Protein AF-A0A2D5WBG5-F1 (afdb_monomer)

Sequence (254 aa):
MFIGSAVVLVLLGYGIWEMYLKAPEPSAPEQASVVEETQESQDEADATASSVAGGADEQGAAAEASAPAADPVPEKPKPKKLHDPSSVDLAAIADYAPFAGTSDDTWNELRRDMAEFVDPNSGAAGNRARKRLEATPRQAFPVILNFFKRMDFATDEGHRNGDLCQKLLMDLCGGRNFGWKYGDVEENERVTFNKKVVRSWCRSWDQANEDTLEGNQAWAKLSKQDEKTGDAKPAAAEAGPELGTGDLDDLDDF

Nearest PDB structures (foldseek):
  5wf9-assembly1_A  TM=3.220E-01  e=3.082E+00  Homo sapiens
  7paf-assembly1_D  TM=2.268E-01  e=7.056E+00  Streptococcus pneumoniae TIGR4

pLDDT: mean 76.14, std 23.14, range [39.06, 98.75]

Foldseek 3Di:
DDDDDDPPPPPVVPVVVVVVPDDPDDDDDDDDDDDDDDDDDDDDDDDDDDDDDDDDDDDDDDDDDDDDDDPPDPDDPDPDPDFALVVQQLVVQDQDDFFPPQDPVNLVLLLVLLVLLLDPPNVVNNVVS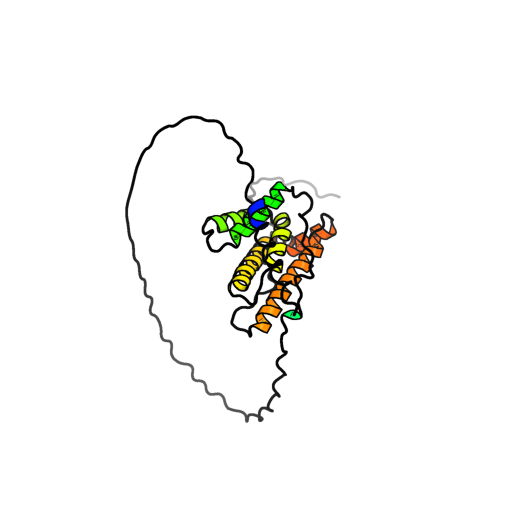LVVCLVPVLRSLSSLLNVLSPADCLDPSSLVSNVSSQVSLCSSQVNDHPDADDPPDDSSVRSNSSSVRSVVSSVLCVQQRDPDPRNVVSSCNRSVVVVVVPPPPPPPPDPDDDDDDDDDDDDDDD

Secondary structure (DSSP, 8-state):
----SSSSSSSSSSHHHHTTS-PPP-----------------------------------------PPPPP----PPPPPPPP-GGGS-STTSPPPPPPTT--HHHHHHHHHHHHHHH-TT-THHHHHHHHHHHHSHHHHHHHHHHHHTT--TTSHHHHHHHHHHHHHHHHHTTT-------TTS-HHHHHHHHHHHHHHHHHHHHHHSSSSHHHHHHHHHHTTHHHHTT------------------------

Radius of gyration: 31.2 Å; Cα contacts (8 Å, |Δi|>4): 166; chains: 1; bounding box: 92×92×86 Å

Solvent-accessible surface area (backbone atoms only — not comparable to full-atom values): 16666 Å² total; per-residue (Å²): 144,87,85,87,87,82,77,76,77,72,66,68,70,68,61,61,67,65,65,77,73,65,72,84,79,79,86,72,81,92,81,82,90,81,83,91,87,88,82,90,85,83,91,78,91,87,87,82,90,81,88,82,87,85,79,89,84,80,90,82,93,76,92,76,83,85,72,88,78,76,79,79,75,79,76,73,80,73,80,78,79,83,53,56,46,77,79,60,67,49,78,78,55,77,78,62,65,76,32,84,91,58,48,72,66,59,50,51,49,47,49,49,27,52,54,37,40,64,38,88,83,38,59,76,54,11,58,50,24,47,54,56,42,58,74,40,41,75,59,30,44,40,51,53,51,50,55,51,52,71,48,52,50,87,40,73,65,27,38,52,46,41,50,52,47,52,50,50,52,15,64,54,15,70,64,51,76,84,72,80,66,60,90,91,52,57,67,43,49,26,32,35,50,43,48,50,33,51,52,49,54,50,57,55,41,73,50,27,61,47,97,42,75,65,12,50,50,41,35,33,63,53,32,40,56,66,62,70,70,68,73,66,65,76,73,74,78,76,84,72,85,90,79,82,83,91,78,82,89,83,78,94,82,138

Structure (mmCIF, N/CA/C/O backbone):
data_AF-A0A2D5WBG5-F1
#
_entry.id   AF-A0A2D5WBG5-F1
#
loop_
_atom_site.group_PDB
_atom_site.id
_atom_site.type_symbol
_atom_site.label_atom_id
_atom_site.label_alt_id
_atom_site.label_comp_id
_atom_site.label_asym_id
_atom_site.label_entity_id
_atom_site.label_seq_id
_atom_site.pdbx_PDB_ins_code
_atom_site.Cartn_x
_atom_site.Cartn_y
_atom_site.Cartn_z
_atom_site.occupancy
_atom_site.B_iso_or_equiv
_atom_site.auth_seq_id
_atom_site.auth_comp_id
_atom_site.auth_asym_id
_atom_site.auth_atom_id
_atom_site.pdbx_PDB_model_num
ATOM 1 N N . MET A 1 1 ? 7.940 -42.399 -27.519 1.00 44.66 1 MET A N 1
ATOM 2 C CA . MET A 1 1 ? 6.727 -41.707 -27.997 1.00 44.66 1 MET A CA 1
ATOM 3 C C . MET A 1 1 ? 5.857 -41.434 -26.774 1.00 44.66 1 MET A C 1
ATOM 5 O O . MET A 1 1 ? 5.109 -42.305 -26.372 1.00 44.66 1 MET A O 1
ATOM 9 N N . PHE A 1 2 ? 6.053 -40.290 -26.114 1.00 39.81 2 PHE A N 1
ATOM 10 C CA . PHE A 1 2 ? 5.237 -39.837 -24.980 1.00 39.81 2 PHE A CA 1
ATOM 11 C C . PHE A 1 2 ? 5.102 -38.318 -25.096 1.00 39.81 2 PHE A C 1
ATOM 13 O O . PHE A 1 2 ? 5.933 -37.563 -24.604 1.00 39.81 2 PHE A O 1
ATOM 20 N N . ILE A 1 3 ? 4.094 -37.892 -25.852 1.00 50.09 3 ILE A N 1
ATOM 21 C CA . ILE A 1 3 ? 3.619 -36.511 -25.916 1.00 50.09 3 ILE A CA 1
ATOM 22 C C . ILE A 1 3 ? 2.246 -36.558 -25.260 1.00 50.09 3 ILE A C 1
ATOM 24 O O . ILE A 1 3 ? 1.367 -37.250 -25.764 1.00 50.09 3 ILE A O 1
ATOM 28 N N . GLY A 1 4 ? 2.066 -35.867 -24.138 1.00 48.78 4 GLY A N 1
ATOM 29 C CA . GLY A 1 4 ? 0.736 -35.714 -23.553 1.00 48.78 4 GLY A CA 1
ATOM 30 C C . GLY A 1 4 ? 0.733 -35.649 -22.038 1.00 48.78 4 GLY A C 1
ATOM 31 O O . GLY A 1 4 ? 0.216 -36.557 -21.407 1.00 48.78 4 GLY A O 1
ATOM 32 N N . SER A 1 5 ? 1.297 -34.589 -21.451 1.00 52.38 5 SER A N 1
ATOM 33 C CA . SER A 1 5 ? 0.969 -34.221 -20.065 1.00 52.38 5 SER A CA 1
ATOM 34 C C . SER A 1 5 ? 1.399 -32.789 -19.716 1.00 52.38 5 SER A C 1
ATOM 36 O O . SER A 1 5 ? 2.074 -32.572 -18.717 1.00 52.38 5 SER A O 1
ATOM 38 N N . ALA A 1 6 ? 1.065 -31.799 -20.553 1.00 50.41 6 ALA A N 1
ATOM 39 C CA . ALA A 1 6 ? 1.411 -30.395 -20.270 1.00 50.41 6 ALA A CA 1
ATOM 40 C C . ALA A 1 6 ? 0.302 -29.368 -20.573 1.00 50.41 6 ALA A C 1
ATOM 42 O O . ALA A 1 6 ? 0.518 -28.179 -20.386 1.00 50.41 6 ALA A O 1
ATOM 43 N N . VAL A 1 7 ? -0.896 -29.790 -21.002 1.00 51.44 7 VAL A N 1
ATOM 44 C CA . VAL A 1 7 ? -1.956 -28.853 -21.448 1.00 51.44 7 VAL A CA 1
ATOM 45 C C . VAL A 1 7 ? -3.126 -28.730 -20.453 1.00 51.44 7 VAL A C 1
ATOM 47 O O . VAL A 1 7 ? -3.999 -27.891 -20.622 1.00 51.44 7 VAL A O 1
ATOM 50 N N . VAL A 1 8 ? -3.144 -29.493 -19.353 1.00 49.38 8 VAL A N 1
ATOM 51 C CA . VAL A 1 8 ? -4.309 -29.526 -18.437 1.00 49.38 8 VAL A CA 1
ATOM 52 C C . VAL A 1 8 ? -4.210 -28.536 -17.259 1.00 49.38 8 VAL A C 1
ATOM 54 O O . VAL A 1 8 ? -5.210 -28.262 -16.607 1.00 49.38 8 VAL A O 1
ATOM 57 N N . LEU A 1 9 ? -3.053 -27.911 -17.008 1.00 48.50 9 LEU A N 1
ATOM 58 C CA . LEU A 1 9 ? -2.870 -27.023 -15.843 1.00 48.50 9 LEU A CA 1
ATOM 59 C C . LEU A 1 9 ? -3.143 -25.529 -16.090 1.00 48.50 9 LEU A C 1
ATOM 61 O O . LEU A 1 9 ? -3.118 -24.754 -15.141 1.00 48.50 9 LEU A O 1
ATOM 65 N N . VAL A 1 10 ? -3.460 -25.115 -17.321 1.00 48.84 10 VAL A N 1
ATOM 66 C CA . VAL A 1 10 ? -3.742 -23.696 -17.635 1.00 48.84 10 VAL A CA 1
ATOM 67 C C . VAL A 1 10 ? -5.241 -23.358 -17.561 1.00 48.84 10 VAL A C 1
ATOM 69 O O . VAL A 1 10 ? -5.602 -22.197 -17.411 1.00 48.84 10 VAL A O 1
ATOM 72 N N . LEU A 1 11 ? -6.139 -24.351 -17.561 1.00 46.44 11 LEU A N 1
ATOM 73 C CA . LEU A 1 11 ? -7.594 -24.110 -17.556 1.00 46.44 11 LEU A CA 1
ATOM 74 C C . LEU A 1 11 ? -8.253 -24.117 -16.165 1.00 46.44 11 LEU A C 1
ATOM 76 O O . LEU A 1 11 ? -9.411 -23.731 -16.048 1.00 46.44 11 LEU A O 1
ATOM 80 N N . LEU A 1 12 ? -7.534 -24.483 -15.098 1.00 46.97 12 LEU A N 1
ATOM 81 C CA . LEU A 1 12 ? -8.076 -24.458 -13.728 1.00 46.97 12 LEU A CA 1
ATOM 82 C C . LEU A 1 12 ? -7.879 -23.114 -13.002 1.00 46.97 12 LEU A C 1
ATOM 84 O O . LEU A 1 12 ? -8.534 -22.874 -11.993 1.00 46.97 12 LEU A O 1
ATOM 88 N N . GLY A 1 13 ? -7.034 -22.216 -13.522 1.00 42.06 13 GLY A N 1
ATOM 89 C CA . GLY A 1 13 ? -6.793 -20.897 -12.919 1.00 42.06 13 GLY A CA 1
ATOM 90 C C . GLY A 1 13 ? -7.813 -19.819 -13.305 1.00 42.06 13 GLY A C 1
ATOM 91 O O . GLY A 1 13 ? -8.028 -18.888 -12.539 1.00 42.06 13 GLY A O 1
ATOM 92 N N . TYR A 1 14 ? -8.473 -19.950 -14.461 1.00 45.81 14 TYR A N 1
ATOM 93 C CA . TYR A 1 14 ? -9.395 -18.922 -14.972 1.00 45.81 14 TYR A CA 1
ATOM 94 C C . TYR A 1 14 ? -10.855 -19.118 -14.524 1.00 45.81 14 TYR A C 1
ATOM 96 O O . TYR A 1 14 ? -11.629 -18.168 -14.516 1.00 45.81 14 TYR A O 1
ATOM 104 N N . GLY A 1 15 ? -11.242 -20.329 -14.107 1.00 40.41 15 GLY A N 1
ATOM 105 C CA . GLY A 1 15 ? -12.626 -20.639 -13.715 1.00 40.41 15 GLY A CA 1
ATOM 106 C C . GLY A 1 15 ? -12.998 -20.281 -12.271 1.00 40.41 15 GLY A C 1
ATOM 107 O O . GLY A 1 15 ? -14.179 -20.220 -11.944 1.00 40.41 15 GLY A O 1
ATOM 108 N N . ILE A 1 16 ? -12.017 -20.033 -11.397 1.00 49.62 16 ILE A N 1
ATOM 109 C CA . ILE A 1 16 ? -12.270 -19.740 -9.973 1.00 49.62 16 ILE A CA 1
ATOM 110 C C . ILE A 1 16 ? -12.528 -18.241 -9.737 1.00 49.62 16 ILE A C 1
ATOM 112 O O . ILE A 1 16 ? -13.134 -17.874 -8.732 1.00 49.62 16 ILE A O 1
ATOM 116 N N . TRP A 1 17 ? -12.164 -17.367 -10.683 1.00 51.09 17 TRP A N 1
ATOM 117 C CA . TRP A 1 17 ? -12.435 -15.931 -10.557 1.00 51.09 17 TRP A CA 1
ATOM 118 C C . TRP A 1 17 ? -13.910 -15.571 -10.832 1.00 51.09 17 TRP A C 1
ATOM 120 O O . TRP A 1 17 ? -14.458 -14.699 -10.163 1.00 51.09 17 TRP A O 1
ATOM 130 N N . GLU A 1 18 ? -14.597 -16.305 -11.715 1.00 51.03 18 GLU A N 1
ATOM 131 C CA . GLU A 1 18 ? -16.027 -16.097 -12.025 1.00 51.03 18 GLU A CA 1
ATOM 132 C C . GLU A 1 18 ? -16.982 -16.571 -10.909 1.00 51.03 18 GLU A C 1
ATOM 134 O O . GLU A 1 18 ? -18.073 -16.023 -10.756 1.00 51.03 18 GLU A O 1
ATOM 139 N N . MET A 1 19 ? -16.594 -17.546 -10.076 1.00 52.56 19 MET A N 1
ATOM 140 C CA . MET A 1 19 ? -17.494 -18.077 -9.037 1.00 52.56 19 MET A CA 1
ATOM 141 C C . MET A 1 19 ? -17.625 -17.193 -7.787 1.00 52.56 19 MET A C 1
ATOM 143 O O . MET A 1 19 ? -18.580 -17.369 -7.036 1.00 52.56 19 MET A O 1
ATOM 147 N N . TYR A 1 20 ? -16.729 -16.227 -7.562 1.00 54.75 20 TYR A N 1
ATOM 148 C CA . TYR A 1 20 ? -16.761 -15.377 -6.358 1.00 54.75 20 TYR A CA 1
ATOM 149 C C . TYR A 1 20 ? -17.454 -14.014 -6.544 1.00 54.75 20 TYR A C 1
ATOM 151 O O . TYR A 1 20 ? -17.574 -13.264 -5.577 1.00 54.75 20 TYR A O 1
ATOM 159 N N . LEU A 1 21 ? -17.944 -13.697 -7.750 1.00 56.56 21 LEU A N 1
ATOM 160 C CA . LEU A 1 21 ? -18.697 -12.461 -8.031 1.00 56.56 21 LEU A CA 1
ATOM 161 C C . LEU A 1 21 ? -20.210 -12.671 -8.185 1.00 56.56 21 LEU A C 1
ATOM 163 O O . LEU A 1 21 ? -20.953 -11.695 -8.268 1.00 56.56 21 LEU A O 1
ATOM 167 N N . LYS A 1 22 ? -20.697 -13.917 -8.171 1.00 50.56 22 LYS A N 1
ATOM 168 C CA . LYS A 1 22 ? -22.130 -14.222 -8.270 1.00 50.56 22 LYS A CA 1
ATOM 169 C C . LYS A 1 22 ? -22.716 -14.509 -6.888 1.00 50.56 22 LYS A C 1
ATOM 171 O O . LYS A 1 22 ? -22.997 -15.650 -6.535 1.00 50.56 22 LYS A O 1
ATOM 176 N N . ALA A 1 23 ? -22.863 -13.453 -6.091 1.00 59.94 23 ALA A N 1
ATOM 177 C CA . ALA A 1 23 ? -23.719 -13.502 -4.912 1.00 59.94 23 ALA A CA 1
ATOM 178 C C . ALA A 1 23 ? -25.160 -13.854 -5.347 1.00 59.94 23 ALA A C 1
ATOM 180 O O . ALA A 1 23 ? -25.596 -13.385 -6.403 1.00 59.94 23 ALA A O 1
ATOM 181 N N . PRO A 1 24 ? -25.904 -14.677 -4.585 1.00 56.38 24 PRO A N 1
ATOM 182 C CA . PRO A 1 24 ? -27.320 -14.899 -4.847 1.00 56.38 24 PRO A CA 1
ATOM 183 C C . PRO A 1 24 ? -28.061 -13.564 -4.736 1.00 56.38 24 PRO A C 1
ATOM 185 O O . PRO A 1 24 ? -27.925 -12.855 -3.739 1.00 56.38 24 PRO A O 1
ATOM 188 N N . GLU A 1 25 ? -28.811 -13.218 -5.783 1.00 53.16 25 GLU A N 1
ATOM 189 C CA . GLU A 1 25 ? -29.672 -12.039 -5.810 1.00 53.16 25 GLU A CA 1
ATOM 190 C C . GLU A 1 25 ? -30.576 -12.030 -4.566 1.00 53.16 25 GLU A C 1
ATOM 192 O O . GLU A 1 25 ? -31.316 -12.996 -4.346 1.00 53.16 25 GLU A O 1
ATOM 197 N N . PRO A 1 26 ? -30.559 -10.969 -3.738 1.00 60.69 26 PRO A N 1
ATOM 198 C CA . PRO A 1 26 ? -31.616 -10.780 -2.766 1.00 60.69 26 PRO A CA 1
ATOM 199 C C . PRO A 1 26 ? -32.901 -10.494 -3.544 1.00 60.69 26 PRO A C 1
ATOM 201 O O . PRO A 1 26 ? -33.049 -9.450 -4.176 1.00 60.69 26 PRO A O 1
ATOM 204 N N . SER A 1 27 ? -33.828 -11.447 -3.505 1.00 61.75 27 SER A N 1
ATOM 205 C CA . SER A 1 27 ? -35.201 -11.286 -3.968 1.00 61.75 27 SER A CA 1
ATOM 206 C C . SER A 1 27 ? -35.840 -10.091 -3.256 1.00 61.75 27 SER A C 1
ATOM 208 O O . SER A 1 27 ? -36.246 -10.199 -2.096 1.00 61.75 27 SER A O 1
ATOM 210 N N . ALA A 1 28 ? -35.893 -8.948 -3.938 1.00 52.34 28 ALA A N 1
ATOM 211 C CA . ALA A 1 28 ? -36.607 -7.768 -3.479 1.00 52.34 28 ALA A CA 1
ATOM 212 C C . ALA A 1 28 ? -38.068 -7.817 -3.968 1.00 52.34 28 ALA A C 1
ATOM 214 O O . ALA A 1 28 ? -38.317 -8.215 -5.110 1.00 52.34 28 ALA A O 1
ATOM 215 N N . PRO A 1 29 ? -39.036 -7.440 -3.116 1.00 57.72 29 PRO A N 1
ATOM 216 C CA . PRO A 1 29 ? -40.451 -7.474 -3.451 1.00 57.72 29 PRO A CA 1
ATOM 217 C C . PRO A 1 29 ? -40.830 -6.378 -4.452 1.00 57.72 29 PRO A C 1
ATOM 219 O O . PRO A 1 29 ? -40.321 -5.258 -4.400 1.00 57.72 29 PRO A O 1
ATOM 222 N N . GLU A 1 30 ? -41.781 -6.717 -5.327 1.00 57.94 30 GLU A N 1
ATOM 223 C CA . GLU A 1 30 ? -42.581 -5.781 -6.117 1.00 57.94 30 GLU A CA 1
ATOM 224 C C . GLU A 1 30 ? -43.039 -4.591 -5.263 1.00 57.94 30 GLU A C 1
ATOM 226 O O . GLU A 1 30 ? -43.679 -4.798 -4.228 1.00 57.94 30 GLU A O 1
ATOM 231 N N . GLN A 1 31 ? -42.808 -3.362 -5.745 1.00 51.88 31 GLN A N 1
ATOM 232 C CA . GLN A 1 31 ? -43.878 -2.366 -5.855 1.00 51.88 31 GLN A CA 1
ATOM 233 C C . GLN A 1 31 ? -43.490 -1.070 -6.589 1.00 51.88 31 GLN A C 1
ATOM 235 O O . GLN A 1 31 ? -42.468 -0.449 -6.321 1.00 51.88 31 GLN A O 1
ATOM 240 N N . ALA A 1 32 ? -44.450 -0.663 -7.424 1.00 45.94 32 ALA A N 1
ATOM 241 C CA . ALA A 1 32 ? -44.899 0.698 -7.720 1.00 45.94 32 ALA A CA 1
ATOM 242 C C . ALA A 1 32 ? -44.019 1.625 -8.587 1.00 45.94 32 ALA A C 1
ATOM 244 O O . ALA A 1 32 ? -43.165 2.374 -8.129 1.00 45.94 32 ALA A O 1
ATOM 245 N N . SER A 1 33 ? -44.400 1.647 -9.865 1.00 52.88 33 SER A N 1
ATOM 246 C CA . SER A 1 33 ? -44.344 2.767 -10.811 1.00 52.88 33 SER A CA 1
ATOM 247 C C . SER A 1 33 ? -44.773 4.117 -10.220 1.00 52.88 33 SER A C 1
ATOM 249 O O . SER A 1 33 ? -45.859 4.150 -9.650 1.00 52.88 33 SER A O 1
ATOM 251 N N . VAL A 1 34 ? -44.048 5.213 -10.501 1.00 47.75 34 VAL A N 1
ATOM 252 C CA . VAL A 1 34 ? -44.593 6.569 -10.766 1.00 47.75 34 VAL A CA 1
ATOM 253 C C . VAL A 1 34 ? -43.549 7.416 -11.537 1.00 47.75 34 VAL A C 1
ATOM 255 O O . VAL A 1 34 ? -42.513 7.771 -10.992 1.00 47.75 34 VAL A O 1
ATOM 258 N N . VAL A 1 35 ? -43.876 7.694 -12.808 1.00 51.53 35 VAL A N 1
ATOM 259 C CA . VAL A 1 35 ? -43.835 8.981 -13.552 1.00 51.53 35 VAL A CA 1
ATOM 260 C C . VAL A 1 35 ? -42.517 9.782 -13.697 1.00 51.53 35 VAL A C 1
ATOM 262 O O . VAL A 1 35 ? -42.077 10.494 -12.805 1.00 51.53 35 VAL A O 1
ATOM 265 N N . GLU A 1 36 ? -41.966 9.666 -14.911 1.00 53.31 36 GLU A N 1
ATOM 266 C CA . GLU A 1 36 ? -41.480 10.693 -15.862 1.00 53.31 36 GLU A CA 1
ATOM 267 C C . GLU A 1 36 ? -41.698 12.189 -15.529 1.00 53.31 36 GLU A C 1
ATOM 269 O O . GLU A 1 36 ? -42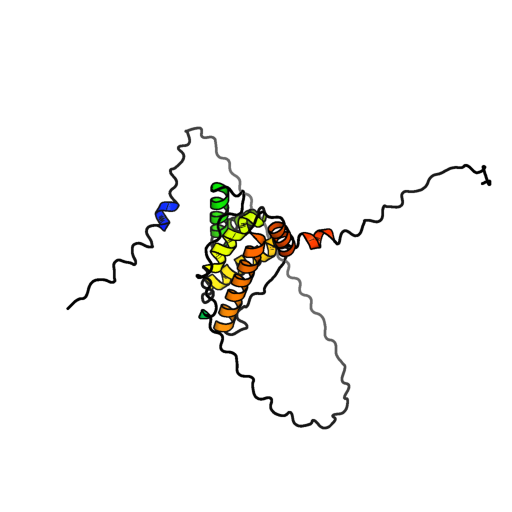.838 12.629 -15.453 1.00 53.31 36 GLU A O 1
ATOM 274 N N . GLU A 1 37 ? -40.627 13.001 -15.504 1.00 48.91 37 GLU A N 1
ATOM 275 C CA . GLU A 1 37 ? -40.643 14.334 -16.139 1.00 48.91 37 GLU A CA 1
ATOM 276 C C . GLU A 1 37 ? -39.229 14.842 -16.500 1.00 48.91 37 GLU A C 1
ATOM 278 O O . GLU A 1 37 ? -38.224 14.529 -15.861 1.00 48.91 37 GLU A O 1
ATOM 283 N N . THR A 1 38 ? -39.210 15.603 -17.589 1.00 45.00 38 THR A N 1
ATOM 284 C CA . THR A 1 38 ? -38.130 16.074 -18.466 1.00 45.00 38 THR A CA 1
ATOM 285 C C . THR A 1 38 ? -37.625 17.473 -18.087 1.00 45.00 38 THR A C 1
ATOM 287 O O . THR A 1 38 ? -38.416 18.271 -17.605 1.00 45.00 38 THR A O 1
ATOM 290 N N . GLN A 1 39 ? -36.354 17.792 -18.392 1.00 44.47 39 GLN A N 1
ATOM 291 C CA . GLN A 1 39 ? -35.812 19.073 -18.936 1.00 44.47 39 GLN A CA 1
ATOM 292 C C . GLN A 1 39 ? -34.288 19.078 -18.705 1.00 44.47 39 GLN A C 1
ATOM 294 O O . GLN A 1 39 ? -33.836 18.961 -17.573 1.00 44.47 39 GLN A O 1
ATOM 299 N N . GLU A 1 40 ? -33.402 19.008 -19.703 1.00 53.16 40 GLU A N 1
ATOM 300 C CA . GLU A 1 40 ? -33.104 19.957 -20.793 1.00 53.16 40 GLU A CA 1
ATOM 301 C C . GLU A 1 40 ? -32.822 21.387 -20.305 1.00 53.16 40 GLU A C 1
ATOM 303 O O . GLU A 1 40 ? -33.743 22.125 -19.966 1.00 53.16 40 GLU A O 1
ATOM 308 N N . SER A 1 41 ? -31.542 21.782 -20.307 1.00 51.06 41 SER A N 1
ATOM 309 C CA . SER A 1 41 ? -31.092 23.157 -20.574 1.00 51.06 41 SER A CA 1
ATOM 310 C C . SER A 1 41 ? -29.604 23.188 -20.942 1.00 51.06 41 SER A C 1
ATOM 312 O O . SER A 1 41 ? -28.776 22.503 -20.341 1.00 51.06 41 SER A O 1
ATOM 314 N N . GLN A 1 42 ? -29.351 23.965 -21.991 1.00 45.25 42 GLN A N 1
ATOM 315 C CA . GLN A 1 42 ? -28.117 24.253 -22.716 1.00 45.25 42 GLN A CA 1
ATOM 316 C C . GLN A 1 42 ? -27.260 25.355 -22.050 1.00 45.25 42 GLN A C 1
ATOM 318 O O . GLN A 1 42 ? -27.659 25.926 -21.038 1.00 45.25 42 GLN A O 1
ATOM 323 N N . ASP A 1 43 ? -26.155 25.670 -22.747 1.00 44.75 43 ASP A N 1
ATOM 324 C CA . ASP A 1 43 ? -25.381 26.930 -22.770 1.00 44.75 43 ASP A CA 1
ATOM 325 C C . ASP A 1 43 ? -24.346 27.134 -21.651 1.00 44.75 43 ASP A C 1
ATOM 327 O O . ASP A 1 43 ? -24.523 26.689 -20.525 1.00 44.75 43 ASP A O 1
ATOM 331 N N . GLU A 1 44 ? -23.196 27.788 -21.827 1.00 44.50 44 GLU A N 1
ATOM 332 C CA . GLU A 1 44 ? -22.430 28.365 -22.947 1.00 44.50 44 GLU A CA 1
ATOM 333 C C . GLU A 1 44 ? -20.995 28.544 -22.379 1.00 44.50 44 GLU A C 1
ATOM 335 O O . GLU A 1 44 ? -20.814 28.721 -21.175 1.00 44.50 44 GLU A O 1
ATOM 340 N N . ALA A 1 45 ? -19.942 28.226 -23.135 1.00 49.03 45 ALA A N 1
ATOM 341 C CA . ALA A 1 45 ? -18.937 29.179 -23.632 1.00 49.03 45 ALA A CA 1
ATOM 342 C C . ALA A 1 45 ? -18.336 30.162 -22.596 1.00 49.03 45 ALA A C 1
ATOM 344 O O . ALA A 1 45 ? -19.017 31.073 -22.155 1.00 49.03 45 ALA A O 1
ATOM 345 N N . ASP A 1 46 ? -17.022 30.081 -22.337 1.00 46.06 46 ASP A N 1
ATOM 346 C CA . ASP A 1 46 ? -16.150 31.232 -22.623 1.00 46.06 46 ASP A CA 1
ATOM 347 C C . ASP A 1 46 ? -14.665 30.846 -22.705 1.00 46.06 46 ASP A C 1
ATOM 349 O O . ASP A 1 46 ? -14.137 30.035 -21.939 1.00 46.06 46 ASP A O 1
ATOM 353 N N . ALA A 1 47 ? -14.004 31.452 -23.682 1.00 49.59 47 ALA A N 1
ATOM 354 C CA . ALA A 1 47 ? -12.583 31.391 -23.932 1.00 49.59 47 ALA A CA 1
ATOM 355 C C . ALA A 1 47 ? -11.919 32.599 -23.268 1.00 49.59 47 ALA A C 1
ATOM 357 O O . ALA A 1 47 ? -12.374 33.729 -23.419 1.00 49.59 47 ALA A O 1
ATOM 358 N N . THR A 1 48 ? -10.769 32.423 -22.619 1.00 53.34 48 THR A N 1
ATOM 359 C CA . THR A 1 48 ? -9.867 33.566 -22.419 1.00 53.34 48 THR A CA 1
ATOM 360 C C . THR A 1 48 ? -8.416 33.115 -22.394 1.00 53.34 48 THR A C 1
ATOM 362 O O . THR A 1 48 ? -7.903 32.575 -21.418 1.00 53.34 48 THR A O 1
ATOM 365 N N . ALA A 1 49 ? -7.754 33.346 -23.526 1.00 50.56 49 ALA A N 1
ATOM 366 C CA . ALA A 1 49 ? -6.310 33.423 -23.620 1.00 50.56 49 ALA A CA 1
ATOM 367 C C . ALA A 1 49 ? -5.827 34.682 -22.887 1.00 50.56 49 ALA A C 1
ATOM 369 O O . ALA A 1 49 ? -6.402 35.755 -23.058 1.00 50.56 49 ALA A O 1
ATOM 370 N N . SER A 1 50 ? -4.737 34.574 -22.128 1.00 56.28 50 SER A N 1
ATOM 371 C CA . SER A 1 50 ? -3.979 35.744 -21.692 1.00 56.28 50 SER A CA 1
ATOM 372 C C . SER A 1 50 ? -2.490 35.469 -21.850 1.00 56.28 50 SER A C 1
ATOM 374 O O . SER A 1 50 ? -1.911 34.620 -21.172 1.00 56.28 50 SER A O 1
ATOM 376 N N . SER A 1 51 ? -1.897 36.157 -22.826 1.00 49.34 51 SER A N 1
ATOM 377 C CA . SER A 1 51 ? -0.460 36.233 -23.045 1.00 49.34 51 SER A CA 1
ATOM 378 C C . SER A 1 51 ? 0.146 37.232 -22.066 1.00 49.34 51 SER A C 1
ATOM 380 O O . SER A 1 51 ? -0.358 38.351 -21.967 1.00 49.34 51 SER A O 1
ATOM 382 N N . VAL A 1 52 ? 1.282 36.901 -21.455 1.00 52.22 52 VAL A N 1
ATOM 383 C CA . VAL A 1 52 ? 2.186 37.918 -20.908 1.00 52.22 52 VAL A CA 1
ATOM 384 C C . VAL A 1 52 ? 3.591 37.639 -21.421 1.00 52.22 52 VAL A C 1
ATOM 386 O O . VAL A 1 52 ? 4.223 36.643 -21.081 1.00 52.22 52 VAL A O 1
ATOM 389 N N . ALA A 1 53 ? 4.027 38.541 -22.295 1.00 49.88 53 ALA A N 1
ATOM 390 C CA . ALA A 1 53 ? 5.408 38.768 -22.671 1.00 49.88 53 ALA A CA 1
ATOM 391 C C . ALA A 1 53 ? 6.082 39.684 -21.634 1.00 49.88 53 ALA A C 1
ATOM 393 O O . ALA A 1 53 ? 5.439 40.575 -21.081 1.00 49.88 53 ALA A O 1
ATOM 394 N N . GLY A 1 54 ? 7.387 39.503 -21.437 1.00 39.50 54 GLY A N 1
ATOM 395 C CA . GLY A 1 54 ? 8.251 40.380 -20.639 1.00 39.50 54 GLY A CA 1
ATOM 396 C C . GLY A 1 54 ? 9.239 39.549 -19.817 1.00 39.50 54 GLY A C 1
ATOM 397 O O . GLY A 1 54 ? 8.832 38.605 -19.160 1.00 39.50 54 GLY A O 1
ATOM 398 N N . GLY A 1 55 ? 10.544 39.786 -19.822 1.00 42.41 55 GLY A N 1
ATOM 399 C CA . GLY A 1 55 ? 11.330 40.817 -20.477 1.00 42.41 55 GLY A CA 1
ATOM 400 C C . GLY A 1 55 ? 12.780 40.349 -20.597 1.00 42.41 55 GLY A C 1
ATOM 401 O O . GLY A 1 55 ? 13.198 39.375 -19.971 1.00 42.41 55 GLY A O 1
ATOM 402 N N . ALA A 1 56 ? 13.505 41.038 -21.468 1.00 48.44 56 ALA A N 1
ATOM 403 C CA . ALA A 1 56 ? 14.950 40.990 -21.544 1.00 48.44 56 ALA A CA 1
ATOM 404 C C . ALA A 1 56 ? 15.540 41.685 -20.313 1.00 48.44 56 ALA A C 1
ATOM 406 O O . ALA A 1 56 ? 15.076 42.768 -19.965 1.00 48.44 56 ALA A O 1
ATOM 407 N N . ASP A 1 57 ? 16.584 41.103 -19.731 1.00 45.72 57 ASP A N 1
ATOM 408 C CA . ASP A 1 57 ? 17.579 41.880 -19.006 1.00 45.72 57 ASP A CA 1
ATOM 409 C C . ASP A 1 57 ? 18.982 41.411 -19.382 1.00 45.72 57 ASP A C 1
ATOM 411 O O . ASP A 1 57 ? 19.294 40.222 -19.491 1.00 45.72 57 ASP A O 1
ATOM 415 N N . GLU A 1 58 ? 19.771 42.427 -19.680 1.00 45.81 58 GLU A N 1
ATOM 416 C CA . GLU A 1 58 ? 21.113 42.439 -20.219 1.00 45.81 58 GLU A CA 1
ATOM 417 C C . GLU A 1 58 ? 22.106 42.638 -19.059 1.00 45.81 58 GLU A C 1
ATOM 419 O O . GLU A 1 58 ? 21.760 43.178 -18.014 1.00 45.81 58 GLU A O 1
ATOM 424 N N . GLN A 1 59 ? 23.370 42.306 -19.320 1.00 42.84 59 GLN A N 1
ATOM 425 C CA . GLN A 1 59 ? 24.578 42.781 -18.626 1.00 42.84 59 GLN A CA 1
ATOM 426 C C . GLN A 1 59 ? 25.031 42.094 -17.331 1.00 42.84 59 GLN A C 1
ATOM 428 O O . GLN A 1 59 ? 24.392 42.091 -16.287 1.00 42.84 59 GLN A O 1
ATOM 433 N N . GLY A 1 60 ? 26.278 41.621 -17.404 1.00 43.28 60 GLY A N 1
ATOM 434 C CA . GLY A 1 60 ? 27.070 41.228 -16.246 1.00 43.28 60 GLY A CA 1
ATOM 435 C C . GLY A 1 60 ? 28.360 40.498 -16.608 1.00 43.28 60 GLY A C 1
ATOM 436 O O . GLY A 1 60 ? 28.650 39.459 -16.029 1.00 43.28 60 GLY A O 1
ATOM 437 N N . ALA A 1 61 ? 29.119 40.996 -17.590 1.00 48.75 61 ALA A N 1
ATOM 438 C CA . ALA A 1 61 ? 30.461 40.500 -17.874 1.00 48.75 61 ALA A CA 1
ATOM 439 C C . ALA A 1 61 ? 31.444 41.027 -16.814 1.00 48.75 61 ALA A C 1
ATOM 441 O O . ALA A 1 61 ? 31.763 42.214 -16.799 1.00 48.75 61 ALA A O 1
ATOM 442 N N . ALA A 1 62 ? 31.949 40.135 -15.963 1.00 49.28 62 ALA A N 1
ATOM 443 C CA . ALA A 1 62 ? 33.126 40.371 -15.137 1.00 49.28 62 ALA A CA 1
ATOM 444 C C . ALA A 1 62 ? 34.095 39.200 -15.334 1.00 49.28 62 ALA A C 1
ATOM 446 O O . ALA A 1 62 ? 33.820 38.062 -14.962 1.00 49.28 62 ALA A O 1
ATOM 447 N N . ALA A 1 63 ? 35.206 39.500 -16.001 1.00 51.38 63 ALA A N 1
ATOM 448 C CA . ALA A 1 63 ? 36.325 38.601 -16.197 1.00 51.38 63 ALA A CA 1
ATOM 449 C C . ALA A 1 63 ? 37.187 38.587 -14.927 1.00 51.38 63 ALA A C 1
ATOM 451 O O . ALA A 1 63 ? 37.766 39.611 -14.568 1.00 51.38 63 ALA A O 1
ATOM 452 N N . GLU A 1 64 ? 37.307 37.423 -14.289 1.00 47.06 64 GLU A N 1
ATOM 453 C CA . GLU A 1 64 ? 38.335 37.151 -13.286 1.00 47.06 64 GLU A CA 1
ATOM 454 C C . GLU A 1 64 ? 39.247 36.011 -13.743 1.00 47.06 64 GLU A C 1
ATOM 456 O O . GLU A 1 64 ? 38.856 35.080 -14.447 1.00 47.06 64 GLU A O 1
ATOM 461 N N . ALA A 1 65 ? 40.515 36.185 -13.395 1.00 47.00 65 ALA A N 1
ATOM 462 C CA . ALA A 1 65 ? 41.681 35.578 -13.999 1.00 47.00 65 ALA A CA 1
ATOM 463 C C . ALA A 1 65 ? 41.792 34.060 -13.776 1.00 47.00 65 ALA A C 1
ATOM 465 O O . ALA A 1 65 ? 41.698 33.561 -12.655 1.00 47.00 65 ALA A O 1
ATOM 466 N N . SER A 1 66 ? 42.096 33.337 -14.858 1.00 44.16 66 SER A N 1
ATOM 467 C CA . SER A 1 66 ? 42.496 31.930 -14.833 1.00 44.16 66 SER A CA 1
ATOM 468 C C . SER A 1 66 ? 43.832 31.738 -14.111 1.00 44.16 66 SER A C 1
ATOM 470 O O . SER A 1 66 ? 44.884 32.149 -14.602 1.00 44.16 66 SER A O 1
ATOM 472 N N . ALA A 1 67 ? 43.794 31.032 -12.983 1.00 59.53 67 ALA A N 1
ATOM 473 C CA . ALA A 1 67 ? 44.935 30.285 -12.467 1.00 59.53 67 ALA A CA 1
ATOM 474 C C . ALA A 1 67 ? 45.124 28.990 -13.293 1.00 59.53 67 ALA A C 1
ATOM 476 O O . ALA A 1 67 ? 44.140 28.451 -13.808 1.00 59.53 67 ALA A O 1
ATOM 477 N N . PRO A 1 68 ? 46.358 28.477 -13.451 1.00 53.19 68 PRO A N 1
ATOM 478 C CA . PRO A 1 68 ? 46.631 27.304 -14.275 1.00 53.19 68 PRO A CA 1
ATOM 479 C C . PRO A 1 68 ? 45.963 26.056 -13.685 1.00 53.19 68 PRO A C 1
ATOM 481 O O . PRO A 1 68 ? 46.253 25.645 -12.561 1.00 53.19 68 PRO A O 1
ATOM 484 N N . ALA A 1 69 ? 45.054 25.473 -14.468 1.00 51.56 69 ALA A N 1
ATOM 485 C CA . ALA A 1 69 ? 44.385 24.219 -14.173 1.00 51.56 69 ALA A CA 1
ATOM 486 C C . ALA A 1 69 ? 45.420 23.092 -14.056 1.00 51.56 69 ALA A C 1
ATOM 488 O O . ALA A 1 69 ? 46.134 22.792 -15.011 1.00 51.56 69 ALA A O 1
ATOM 489 N N . ALA A 1 70 ? 45.494 22.473 -12.880 1.00 59.12 70 ALA A N 1
ATOM 490 C CA . ALA A 1 70 ? 46.089 21.155 -12.749 1.00 59.12 70 ALA A CA 1
ATOM 491 C C . ALA A 1 70 ? 45.252 20.173 -13.580 1.00 59.12 70 ALA A C 1
ATOM 493 O O . ALA A 1 70 ? 44.023 20.172 -13.474 1.00 59.12 70 ALA A O 1
ATOM 494 N N . ASP A 1 71 ? 45.918 19.370 -14.410 1.00 61.59 71 ASP A N 1
ATOM 495 C CA . ASP A 1 71 ? 45.283 18.336 -15.224 1.00 61.59 71 ASP A CA 1
ATOM 496 C C . ASP A 1 71 ? 44.333 17.480 -14.364 1.00 61.59 71 ASP A C 1
ATOM 498 O O . ASP A 1 71 ? 44.770 16.909 -13.355 1.00 61.59 71 ASP A O 1
ATOM 502 N N . PRO A 1 72 ? 43.038 17.363 -14.718 1.00 61.91 72 PRO A N 1
ATOM 503 C CA . PRO A 1 72 ? 42.141 16.468 -14.014 1.00 61.91 72 PRO A CA 1
ATOM 504 C C . PRO A 1 72 ? 42.609 15.036 -14.267 1.00 61.91 72 PRO A C 1
ATOM 506 O O . PRO A 1 72 ? 42.518 14.509 -15.377 1.00 61.91 72 PRO A O 1
ATOM 509 N N . VAL A 1 73 ? 43.125 14.401 -13.216 1.00 63.16 73 VAL A N 1
ATOM 510 C CA . VAL A 1 73 ? 43.370 12.959 -13.193 1.00 63.16 73 VAL A CA 1
ATOM 511 C C . VAL A 1 73 ? 42.060 12.275 -13.603 1.00 63.16 73 VAL A C 1
ATOM 513 O O . VAL A 1 73 ? 41.042 12.519 -12.952 1.00 63.16 73 VAL A O 1
ATOM 516 N N . PRO A 1 74 ? 42.038 11.444 -14.662 1.00 63.28 74 PRO A N 1
ATOM 517 C CA . PRO A 1 74 ? 40.816 10.787 -15.095 1.00 63.28 74 PRO A CA 1
ATOM 518 C C . PRO A 1 74 ? 40.331 9.867 -13.973 1.00 63.28 74 PRO A C 1
ATOM 520 O O . PRO A 1 74 ? 40.931 8.822 -13.701 1.00 63.28 74 PRO A O 1
ATOM 523 N N . GLU A 1 75 ? 39.252 10.269 -13.297 1.00 64.81 75 GLU A N 1
ATOM 524 C CA . GLU A 1 75 ? 38.550 9.407 -12.357 1.00 64.81 75 GLU A CA 1
ATOM 525 C C . GLU A 1 75 ? 38.118 8.154 -13.117 1.00 64.81 75 GLU A C 1
ATOM 527 O O . GLU A 1 75 ? 37.309 8.204 -14.047 1.00 64.81 75 GLU A O 1
ATOM 532 N N . LYS A 1 76 ? 38.696 7.007 -12.746 1.00 65.62 76 LYS A N 1
ATOM 533 C CA . LYS A 1 76 ? 38.276 5.713 -13.285 1.00 65.62 76 LYS A CA 1
ATOM 534 C C . LYS A 1 76 ? 36.762 5.588 -13.076 1.00 65.62 76 LYS A C 1
ATOM 536 O O . LYS A 1 76 ? 36.320 5.721 -11.930 1.00 65.62 76 LYS A O 1
ATOM 541 N N . PRO A 1 77 ? 35.970 5.317 -14.129 1.00 61.94 77 PRO A N 1
ATOM 542 C CA . PRO A 1 77 ? 34.528 5.198 -13.988 1.00 61.94 77 PRO A CA 1
ATOM 543 C C . PRO A 1 77 ? 34.228 4.100 -12.970 1.00 61.94 77 PRO A C 1
ATOM 545 O O . PRO A 1 77 ? 34.652 2.952 -13.130 1.00 61.94 77 PRO A O 1
ATOM 548 N N . LYS A 1 78 ? 33.533 4.468 -11.887 1.00 67.44 78 LYS A N 1
ATOM 549 C CA . LYS A 1 78 ? 33.075 3.503 -10.885 1.00 67.44 78 LYS A CA 1
ATOM 550 C C . LYS A 1 78 ? 32.237 2.442 -11.609 1.00 67.44 78 LYS A C 1
ATOM 552 O O . LYS A 1 78 ? 31.393 2.814 -12.429 1.00 67.44 78 LYS A O 1
ATOM 557 N N . PRO A 1 79 ? 32.454 1.143 -11.342 1.00 60.38 79 PRO A N 1
ATOM 558 C CA . PRO A 1 79 ? 31.680 0.096 -11.990 1.00 60.38 79 PRO A CA 1
ATOM 559 C C . PRO A 1 79 ? 30.196 0.331 -11.698 1.00 60.38 79 PRO A C 1
ATOM 561 O O . PRO A 1 79 ? 29.799 0.439 -10.533 1.00 60.38 79 PRO A O 1
ATOM 564 N N . LYS A 1 80 ? 29.385 0.451 -12.758 1.00 66.69 80 LYS A N 1
ATOM 565 C CA . LYS A 1 80 ? 27.927 0.523 -12.636 1.00 66.69 80 LYS A CA 1
ATOM 566 C C . LYS A 1 80 ? 27.480 -0.741 -11.907 1.00 66.69 80 LYS A C 1
ATOM 568 O O . LYS A 1 80 ? 27.766 -1.847 -12.365 1.00 66.69 80 LYS A O 1
ATOM 573 N N . LYS A 1 81 ? 26.849 -0.585 -10.742 1.00 71.69 81 LYS A N 1
ATOM 574 C CA . LYS A 1 81 ? 26.274 -1.723 -10.022 1.00 71.69 81 LYS A CA 1
ATOM 575 C C . LYS A 1 81 ? 25.171 -2.285 -10.910 1.00 71.69 81 LYS A C 1
ATOM 577 O O . LYS A 1 81 ? 24.225 -1.575 -11.221 1.00 71.69 81 LYS A O 1
ATOM 582 N N . LEU A 1 82 ? 25.328 -3.525 -11.355 1.00 74.50 82 LEU A N 1
ATOM 583 C CA . LEU A 1 82 ? 24.269 -4.218 -12.072 1.00 74.50 82 LEU A CA 1
ATOM 584 C C . LEU A 1 82 ? 23.134 -4.469 -11.071 1.00 74.50 82 LEU A C 1
ATOM 586 O O . LEU A 1 82 ? 23.358 -5.077 -10.022 1.00 74.50 82 LEU A O 1
ATOM 590 N N . HIS A 1 83 ? 21.951 -3.936 -11.353 1.00 84.75 83 HIS A N 1
ATOM 591 C CA . HIS A 1 83 ? 20.770 -4.138 -10.527 1.00 84.75 83 HIS A CA 1
ATOM 592 C C . HIS A 1 83 ? 20.034 -5.379 -11.022 1.00 84.75 83 HIS A C 1
ATOM 594 O O . HIS A 1 83 ? 19.745 -5.488 -12.206 1.00 84.75 83 HIS A O 1
ATOM 600 N N . ASP A 1 84 ? 19.755 -6.316 -10.119 1.00 89.00 84 ASP A N 1
ATOM 601 C CA . ASP A 1 84 ? 19.000 -7.527 -10.431 1.00 89.00 84 ASP A CA 1
ATOM 602 C C . ASP A 1 84 ? 17.611 -7.452 -9.771 1.00 89.00 84 ASP A C 1
ATOM 604 O O . ASP A 1 84 ? 17.523 -7.527 -8.537 1.00 89.00 84 ASP A O 1
ATOM 608 N N . PRO A 1 85 ? 16.518 -7.331 -10.548 1.00 88.50 85 PRO A N 1
ATOM 609 C CA . PRO A 1 85 ? 15.156 -7.286 -10.021 1.00 88.50 85 PRO A CA 1
ATOM 610 C C . PRO A 1 85 ? 14.735 -8.535 -9.252 1.00 88.50 85 PRO A C 1
ATOM 612 O O . PRO A 1 85 ? 13.786 -8.466 -8.464 1.00 88.50 85 PRO A O 1
ATOM 615 N N . SER A 1 86 ? 15.394 -9.672 -9.483 1.00 92.00 86 SER A N 1
ATOM 616 C CA . SER A 1 86 ? 15.128 -10.926 -8.775 1.00 92.00 86 SER A CA 1
ATOM 617 C C . SER A 1 86 ? 15.736 -10.949 -7.368 1.00 92.00 86 SER A C 1
ATOM 619 O O . SER A 1 86 ? 15.298 -11.721 -6.521 1.00 92.00 86 SER A O 1
ATOM 621 N N . SER A 1 87 ? 16.662 -10.029 -7.063 1.00 92.94 87 SER A N 1
ATOM 622 C CA . SER A 1 87 ? 17.248 -9.882 -5.721 1.00 92.94 87 SER A CA 1
ATOM 623 C C . SER A 1 87 ? 16.241 -9.459 -4.641 1.00 92.94 87 SER A C 1
ATOM 625 O O . SER A 1 87 ? 16.543 -9.521 -3.446 1.00 92.94 87 SER A O 1
ATOM 627 N N . VAL A 1 88 ? 15.047 -9.009 -5.042 1.00 94.88 88 VAL A N 1
ATOM 628 C CA . VAL A 1 88 ? 13.950 -8.649 -4.143 1.00 94.88 88 VAL A CA 1
ATOM 629 C C . VAL A 1 88 ? 12.734 -9.498 -4.487 1.00 94.88 88 VAL A C 1
ATOM 631 O O . VAL A 1 88 ? 12.018 -9.221 -5.450 1.00 94.88 88 VAL A O 1
ATOM 634 N N . ASP A 1 89 ? 12.499 -10.520 -3.670 1.00 95.50 89 ASP A N 1
ATOM 635 C CA . ASP A 1 89 ? 11.322 -11.374 -3.771 1.00 95.50 89 ASP A CA 1
ATOM 636 C C . ASP A 1 89 ? 10.195 -10.839 -2.877 1.00 95.50 89 ASP A C 1
ATOM 638 O O . ASP A 1 89 ? 10.290 -10.857 -1.648 1.00 95.50 89 ASP A O 1
ATOM 642 N N . LEU A 1 90 ? 9.143 -10.320 -3.510 1.00 96.75 90 LEU A N 1
ATOM 643 C CA . LEU A 1 90 ? 7.939 -9.843 -2.829 1.00 96.75 90 LEU A CA 1
ATOM 644 C C . LEU A 1 90 ? 6.919 -10.959 -2.593 1.00 96.75 90 LEU A C 1
ATOM 646 O O . LEU A 1 90 ? 6.099 -10.837 -1.686 1.00 96.75 90 LEU A O 1
ATOM 650 N N . ALA A 1 91 ? 6.987 -12.050 -3.360 1.00 96.44 91 ALA A N 1
ATOM 651 C CA . ALA A 1 91 ? 6.101 -13.197 -3.191 1.00 96.44 91 ALA A CA 1
ATOM 652 C C . ALA A 1 91 ? 6.437 -13.990 -1.917 1.00 96.44 91 ALA A C 1
ATOM 654 O O . ALA A 1 91 ? 5.560 -14.628 -1.342 1.00 96.44 91 ALA A O 1
ATOM 655 N N . ALA A 1 92 ? 7.679 -13.892 -1.430 1.00 96.69 92 ALA A N 1
ATOM 656 C CA . ALA A 1 92 ? 8.087 -14.430 -0.132 1.00 96.69 92 ALA A CA 1
ATOM 657 C C . ALA A 1 92 ? 7.395 -13.753 1.070 1.00 96.69 92 ALA A C 1
ATOM 659 O O . ALA A 1 92 ? 7.414 -14.297 2.175 1.00 96.69 92 ALA A O 1
ATOM 660 N N . ILE A 1 93 ? 6.802 -12.568 0.887 1.00 97.06 93 ILE A N 1
ATOM 661 C CA . ILE A 1 93 ? 6.053 -11.874 1.938 1.00 97.06 93 ILE A CA 1
ATOM 662 C C . ILE A 1 93 ? 4.632 -12.446 1.958 1.00 97.06 93 ILE A C 1
ATOM 664 O O . ILE A 1 93 ? 3.883 -12.285 0.991 1.00 97.06 93 ILE A O 1
ATOM 668 N N . ALA A 1 94 ? 4.244 -13.090 3.063 1.00 97.50 94 ALA A N 1
ATOM 669 C CA . ALA A 1 94 ? 2.906 -13.654 3.243 1.00 97.50 94 ALA A CA 1
ATOM 670 C C . ALA A 1 94 ? 1.810 -12.579 3.151 1.00 97.50 94 ALA A C 1
ATOM 672 O O . ALA A 1 94 ? 2.050 -11.397 3.404 1.00 97.50 94 ALA A O 1
ATOM 673 N N . ASP A 1 95 ? 0.608 -12.963 2.716 1.00 98.00 95 ASP A N 1
ATOM 674 C CA . ASP A 1 95 ? -0.538 -12.048 2.696 1.00 98.00 95 ASP A CA 1
ATOM 675 C C . ASP A 1 95 ? -0.938 -11.638 4.106 1.00 98.00 95 ASP A C 1
ATOM 677 O O . ASP A 1 95 ? -1.003 -12.459 5.021 1.00 98.00 95 ASP A O 1
ATOM 681 N N . TYR A 1 96 ? -1.212 -10.349 4.262 1.00 98.06 96 TYR A N 1
ATOM 682 C CA . TYR A 1 96 ? -1.685 -9.796 5.513 1.00 98.06 96 TYR A CA 1
ATOM 683 C C . TYR A 1 96 ? -3.152 -10.156 5.726 1.00 98.06 96 TYR A C 1
ATOM 685 O O . TYR A 1 96 ? -3.980 -9.997 4.823 1.00 98.06 96 TYR A O 1
ATOM 693 N N . ALA A 1 97 ? -3.456 -10.620 6.934 1.00 97.62 97 ALA A N 1
ATOM 694 C CA . ALA A 1 97 ? -4.817 -10.793 7.419 1.00 97.62 97 ALA A CA 1
ATOM 695 C C . ALA A 1 97 ? -5.498 -9.424 7.656 1.00 97.62 97 ALA A C 1
ATOM 697 O O . ALA A 1 97 ? -4.806 -8.397 7.700 1.00 97.62 97 ALA A O 1
ATOM 698 N N . PRO A 1 98 ? -6.834 -9.389 7.823 1.00 97.62 98 PRO A N 1
ATOM 699 C CA . PRO A 1 98 ? -7.534 -8.182 8.250 1.00 97.62 98 PRO A CA 1
ATOM 700 C C . PRO A 1 98 ? -6.956 -7.647 9.565 1.00 97.62 98 PRO A C 1
ATOM 702 O O . PRO A 1 98 ? -6.582 -8.421 10.448 1.00 97.62 98 PRO A O 1
ATOM 705 N N . PHE A 1 99 ? -6.895 -6.321 9.707 1.00 96.75 99 PHE A N 1
ATOM 706 C CA . PHE A 1 99 ? -6.482 -5.703 10.968 1.00 96.75 99 PHE A CA 1
ATOM 707 C C . PHE A 1 99 ? -7.483 -6.043 12.087 1.00 96.75 99 PHE A C 1
ATOM 709 O O . PHE A 1 99 ? -8.677 -6.214 11.821 1.00 96.75 99 PHE A O 1
ATOM 716 N N . ALA A 1 100 ? -7.013 -6.117 13.335 1.00 94.94 100 ALA A N 1
ATOM 717 C CA . ALA A 1 100 ? -7.844 -6.461 14.486 1.00 94.94 100 ALA A CA 1
ATOM 718 C C . ALA A 1 100 ? -9.124 -5.603 14.554 1.00 94.94 100 ALA A C 1
ATOM 720 O O . ALA A 1 100 ? -9.096 -4.388 14.359 1.00 94.94 100 ALA A O 1
ATOM 721 N N . GLY A 1 101 ? -10.266 -6.255 14.791 1.00 93.12 101 GLY A N 1
ATOM 722 C CA . GLY A 1 101 ? -11.579 -5.600 14.831 1.00 93.12 101 GLY A CA 1
ATOM 723 C C . GLY A 1 101 ? -12.209 -5.297 13.464 1.00 93.12 101 GLY A C 1
ATOM 724 O O . GLY A 1 101 ? -13.326 -4.789 13.425 1.00 93.12 101 GLY A O 1
ATOM 725 N N . THR A 1 102 ? -11.546 -5.622 12.350 1.00 97.38 102 THR A N 1
ATOM 726 C CA . THR A 1 102 ? -12.151 -5.540 11.009 1.00 97.38 102 THR A CA 1
ATOM 727 C C . THR A 1 102 ? -13.042 -6.759 10.784 1.00 97.38 102 THR A C 1
ATOM 729 O O . THR A 1 102 ? -12.564 -7.889 10.875 1.00 97.38 102 THR A O 1
ATOM 732 N N . SER A 1 103 ? -14.330 -6.549 10.503 1.00 98.00 103 SER A N 1
ATOM 733 C CA . SER A 1 103 ? -15.245 -7.640 10.144 1.00 98.00 103 SER A CA 1
ATOM 734 C C . SER A 1 103 ? -14.941 -8.179 8.743 1.00 98.00 103 SER A C 1
ATOM 736 O O . SER A 1 103 ? -14.339 -7.487 7.919 1.00 98.00 103 SER A O 1
ATOM 738 N N . ASP A 1 104 ? -15.402 -9.395 8.445 1.00 98.12 104 ASP A N 1
ATOM 739 C CA . ASP A 1 104 ? -15.251 -9.983 7.109 1.00 98.12 104 ASP A CA 1
ATOM 740 C C . ASP A 1 104 ? -15.940 -9.137 6.027 1.00 98.12 104 ASP A C 1
ATOM 742 O O . ASP A 1 104 ? -15.396 -8.967 4.937 1.00 98.12 104 ASP A O 1
ATOM 746 N N . ASP A 1 105 ? -17.102 -8.555 6.335 1.00 98.25 105 ASP A N 1
ATOM 747 C CA . ASP A 1 105 ? -17.833 -7.685 5.410 1.00 98.25 105 ASP A CA 1
ATOM 748 C C . ASP A 1 105 ? -17.033 -6.421 5.090 1.00 98.25 105 ASP A C 1
ATOM 750 O O . ASP A 1 105 ? -16.767 -6.142 3.920 1.00 98.25 105 ASP A O 1
ATOM 754 N N . THR A 1 106 ? -16.544 -5.714 6.115 1.00 98.25 106 THR A N 1
ATOM 755 C CA . THR A 1 106 ? -15.691 -4.532 5.928 1.00 98.25 106 THR A CA 1
ATOM 756 C C . THR A 1 106 ? -14.402 -4.897 5.195 1.00 98.25 106 THR A C 1
ATOM 758 O O . THR A 1 106 ? -13.962 -4.176 4.303 1.00 98.25 106 THR A O 1
ATOM 761 N N . TRP A 1 107 ? -13.803 -6.048 5.503 1.00 98.25 107 TRP A N 1
ATOM 762 C CA . TRP A 1 107 ? -12.627 -6.530 4.786 1.00 98.25 107 TRP A CA 1
ATOM 763 C C . TRP A 1 107 ? -12.901 -6.739 3.293 1.00 98.25 107 TRP A C 1
ATOM 765 O O . TRP A 1 107 ? -12.100 -6.353 2.438 1.00 98.25 107 TRP A O 1
ATOM 775 N N . ASN A 1 108 ? -14.045 -7.334 2.959 1.00 98.44 108 ASN A N 1
ATOM 776 C CA . ASN A 1 108 ? -14.462 -7.556 1.580 1.00 98.44 108 ASN A CA 1
ATOM 777 C C . ASN A 1 108 ? -14.746 -6.241 0.849 1.00 98.44 108 ASN A C 1
ATOM 779 O O . ASN A 1 108 ? -14.353 -6.102 -0.311 1.00 98.44 108 ASN A O 1
ATOM 783 N N . GLU A 1 109 ? -15.372 -5.274 1.518 1.00 98.50 109 GLU A N 1
ATOM 784 C CA . GLU A 1 109 ? -15.592 -3.925 0.989 1.00 98.50 109 GLU A CA 1
ATOM 785 C C . GLU A 1 109 ? -14.270 -3.227 0.670 1.00 98.50 109 GLU A C 1
ATOM 787 O O . GLU A 1 109 ? -14.080 -2.781 -0.459 1.00 98.50 109 GLU A O 1
ATOM 792 N N . LEU A 1 110 ? -13.304 -3.240 1.592 1.00 98.62 110 LEU A N 1
ATOM 793 C CA . LEU A 1 110 ? -11.982 -2.647 1.367 1.00 98.62 110 LEU A CA 1
ATOM 794 C C . LEU A 1 110 ? -11.250 -3.300 0.183 1.00 98.62 110 LEU A C 1
ATOM 796 O O . LEU A 1 110 ? -10.609 -2.612 -0.610 1.00 98.62 110 LEU A O 1
ATOM 800 N N . ARG A 1 111 ? -11.364 -4.626 0.011 1.00 98.56 111 ARG A N 1
ATOM 801 C CA . ARG A 1 111 ? -10.795 -5.331 -1.156 1.00 98.56 111 ARG A CA 1
ATOM 802 C C . ARG A 1 111 ? -11.451 -4.914 -2.469 1.00 98.56 111 ARG A C 1
ATOM 804 O O . ARG A 1 111 ? -10.746 -4.769 -3.468 1.00 98.56 111 ARG A O 1
ATOM 811 N N . ARG A 1 112 ? -12.773 -4.728 -2.476 1.00 98.56 112 ARG A N 1
ATOM 812 C CA . ARG A 1 112 ? -13.514 -4.235 -3.646 1.00 98.56 112 ARG A CA 1
ATOM 813 C C . ARG A 1 112 ? -13.135 -2.796 -3.972 1.00 98.56 112 ARG A C 1
ATOM 815 O O . ARG A 1 112 ? -12.863 -2.508 -5.130 1.00 98.56 112 ARG A O 1
ATOM 822 N N . ASP A 1 113 ? -13.041 -1.941 -2.960 1.00 98.75 113 ASP A N 1
ATOM 823 C CA . ASP A 1 113 ? -12.621 -0.551 -3.113 1.00 98.75 113 ASP A CA 1
ATOM 824 C C . ASP A 1 113 ? -11.200 -0.456 -3.667 1.00 98.75 113 ASP A C 1
ATOM 826 O O . ASP A 1 113 ? -10.931 0.343 -4.559 1.00 98.75 113 ASP A O 1
ATOM 830 N N . MET A 1 114 ? -10.288 -1.312 -3.201 1.00 98.56 114 MET A N 1
ATOM 831 C CA . MET A 1 114 ? -8.931 -1.345 -3.738 1.00 98.56 114 MET A CA 1
ATOM 832 C C . MET A 1 114 ? -8.903 -1.776 -5.209 1.00 98.56 114 MET A C 1
ATOM 834 O O . MET A 1 114 ? -8.188 -1.166 -6.001 1.00 98.56 114 MET A O 1
ATOM 838 N N . ALA A 1 115 ? -9.695 -2.785 -5.589 1.00 98.25 115 ALA A N 1
ATOM 839 C CA . ALA A 1 115 ? -9.820 -3.211 -6.983 1.00 98.25 115 ALA A CA 1
ATOM 840 C C . ALA A 1 115 ? -10.422 -2.107 -7.873 1.00 98.25 115 ALA A C 1
ATOM 842 O O . ALA A 1 115 ? -9.895 -1.831 -8.946 1.00 98.25 115 ALA A O 1
ATOM 843 N N . GLU A 1 116 ? -11.480 -1.439 -7.406 1.00 98.50 116 GLU A N 1
ATOM 844 C CA . GLU A 1 116 ? -12.114 -0.316 -8.104 1.00 98.50 116 GLU A CA 1
ATOM 845 C C . GLU A 1 116 ? -11.161 0.885 -8.232 1.00 98.50 116 GLU A C 1
ATOM 847 O O . GLU A 1 116 ? -11.148 1.555 -9.263 1.00 98.50 116 GLU A O 1
ATOM 852 N N . PHE A 1 117 ? -10.336 1.148 -7.214 1.00 98.44 117 PHE A N 1
ATOM 853 C CA . PHE A 1 117 ? -9.365 2.243 -7.210 1.00 98.44 117 PHE A CA 1
ATOM 854 C C . PHE A 1 117 ? -8.255 2.068 -8.254 1.00 98.44 117 PHE A C 1
ATOM 856 O O . PHE A 1 117 ? -7.875 3.046 -8.900 1.00 98.44 117 PHE A O 1
ATOM 863 N N . VAL A 1 118 ? -7.726 0.852 -8.417 1.00 97.56 118 VAL A N 1
ATOM 864 C CA . VAL A 1 118 ? -6.634 0.589 -9.375 1.00 97.56 118 VAL A CA 1
ATOM 865 C C . VAL A 1 118 ? -7.121 0.336 -10.799 1.00 97.56 118 VAL A C 1
ATOM 867 O O . VAL A 1 118 ? -6.306 0.359 -11.718 1.00 97.56 118 VAL A O 1
ATOM 870 N N . ASP A 1 119 ? -8.420 0.110 -11.003 1.00 97.38 119 ASP A N 1
ATOM 871 C CA . ASP A 1 119 ? -8.980 -0.076 -12.340 1.00 97.38 119 ASP A CA 1
ATOM 872 C C . ASP A 1 119 ? -8.959 1.255 -13.126 1.00 97.38 119 ASP A C 1
ATOM 874 O O . ASP A 1 119 ? -9.613 2.233 -12.735 1.00 97.38 119 ASP A O 1
ATOM 878 N N . PRO A 1 120 ? -8.230 1.321 -14.260 1.00 94.94 120 PRO A N 1
ATOM 879 C CA . PRO A 1 120 ? -8.128 2.532 -15.068 1.00 94.94 120 PRO A CA 1
ATOM 880 C C . PRO A 1 120 ? -9.468 2.999 -15.656 1.00 94.94 120 PRO A C 1
ATOM 882 O O . PRO A 1 120 ? -9.574 4.165 -16.040 1.00 94.94 120 PRO A O 1
ATOM 885 N N . ASN A 1 121 ? -10.479 2.127 -15.725 1.00 97.25 121 ASN A N 1
ATOM 886 C CA . ASN A 1 121 ? -11.788 2.422 -16.305 1.00 97.25 121 ASN A CA 1
ATOM 887 C C . ASN A 1 121 ? -12.826 2.886 -15.272 1.00 97.25 121 ASN A C 1
ATOM 889 O O . ASN A 1 121 ? -13.901 3.346 -15.656 1.00 97.25 121 ASN A O 1
ATOM 893 N N . SER A 1 122 ? -12.516 2.832 -13.974 1.00 95.88 122 SER A N 1
ATOM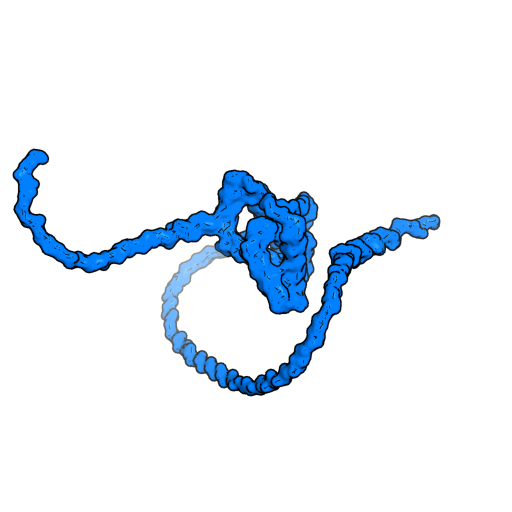 894 C CA . SER A 1 122 ? -13.466 3.193 -12.912 1.00 95.88 122 SER A CA 1
ATOM 895 C C . SER A 1 122 ? -13.831 4.680 -12.877 1.00 95.88 122 SER A C 1
ATOM 897 O O . SER A 1 122 ? -14.850 5.060 -12.293 1.00 95.88 122 SER A O 1
ATOM 899 N N . GLY A 1 123 ? -13.002 5.557 -13.454 1.00 96.00 123 GLY A N 1
ATOM 900 C CA . GLY A 1 123 ? -13.247 7.001 -13.506 1.00 96.00 123 GLY A CA 1
ATOM 901 C C . GLY A 1 123 ? -13.597 7.602 -12.136 1.00 96.00 123 GLY A C 1
ATOM 902 O O . GLY A 1 123 ? -12.846 7.485 -11.166 1.00 96.00 123 GLY A O 1
ATOM 903 N N . ALA A 1 124 ? -14.770 8.236 -12.029 1.00 97.62 124 ALA A N 1
ATOM 904 C CA . ALA A 1 124 ? -15.247 8.831 -10.776 1.00 97.62 124 ALA A CA 1
ATOM 905 C C . ALA A 1 124 ? -15.456 7.807 -9.646 1.00 97.62 124 ALA A C 1
ATOM 907 O O . ALA A 1 124 ? -15.382 8.164 -8.468 1.00 97.62 124 ALA A O 1
ATOM 908 N N . ALA A 1 125 ? -15.728 6.548 -9.987 1.00 98.06 125 ALA A N 1
ATOM 909 C CA . ALA A 1 125 ? -15.965 5.486 -9.023 1.00 98.06 12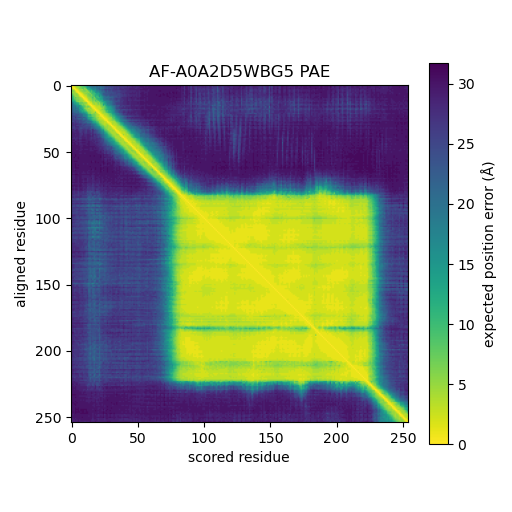5 ALA A CA 1
ATOM 910 C C . ALA A 1 125 ? -14.668 5.094 -8.291 1.00 98.06 125 ALA A C 1
ATOM 912 O O . ALA A 1 125 ? -14.663 5.041 -7.062 1.00 98.06 125 ALA A O 1
ATOM 913 N N . GLY A 1 126 ? -13.539 5.038 -9.009 1.00 98.00 126 GLY A N 1
ATOM 914 C CA . GLY A 1 126 ? -12.211 4.812 -8.424 1.00 98.00 126 GLY A CA 1
ATOM 915 C C . GLY A 1 126 ? -11.804 5.912 -7.437 1.00 98.00 126 GLY A C 1
ATOM 916 O O . GLY A 1 126 ? -11.309 5.630 -6.348 1.00 98.00 126 GLY A O 1
ATOM 917 N N . ASN A 1 127 ? -12.117 7.177 -7.742 1.00 97.75 127 ASN A N 1
ATOM 918 C CA . ASN A 1 127 ? -11.894 8.285 -6.803 1.00 97.75 127 ASN A CA 1
ATOM 919 C C . ASN A 1 127 ? -12.770 8.192 -5.543 1.00 97.75 127 ASN A C 1
ATOM 921 O O . ASN A 1 127 ? -12.339 8.593 -4.462 1.00 97.75 127 ASN A O 1
ATOM 925 N N . ARG A 1 128 ? -14.003 7.681 -5.650 1.00 98.44 128 ARG A N 1
ATOM 926 C CA . ARG A 1 128 ? -14.851 7.432 -4.473 1.00 98.44 128 ARG A CA 1
ATOM 927 C C . ARG A 1 128 ? -14.316 6.266 -3.644 1.00 98.44 128 ARG A C 1
ATOM 929 O O . ARG A 1 128 ? -14.283 6.387 -2.424 1.00 98.44 128 ARG A O 1
ATOM 936 N N . ALA A 1 129 ? -13.858 5.199 -4.294 1.00 98.56 129 ALA A N 1
ATOM 937 C CA . ALA A 1 129 ? -13.218 4.066 -3.635 1.00 98.56 129 ALA A CA 1
ATOM 938 C C . ALA A 1 129 ? -11.974 4.500 -2.854 1.00 98.56 129 ALA A C 1
ATOM 940 O O . ALA A 1 129 ? -11.847 4.204 -1.669 1.00 98.56 129 ALA A O 1
ATOM 941 N N . ARG A 1 130 ? -11.126 5.335 -3.465 1.00 98.38 130 ARG A N 1
ATOM 942 C CA . ARG A 1 130 ? -9.985 5.963 -2.792 1.00 98.38 130 ARG A CA 1
ATOM 943 C C . ARG A 1 130 ? -10.385 6.671 -1.492 1.00 98.38 130 ARG A C 1
ATOM 945 O O . ARG A 1 130 ? -9.783 6.421 -0.455 1.00 98.38 130 ARG A O 1
ATOM 952 N N . LYS A 1 131 ? -11.423 7.513 -1.528 1.00 98.44 131 LYS A N 1
ATOM 953 C CA . LYS A 1 131 ? -11.911 8.233 -0.336 1.00 98.44 131 LYS A CA 1
ATOM 954 C C . LYS A 1 131 ? -12.418 7.294 0.763 1.00 98.44 131 LYS A C 1
ATOM 956 O O . LYS A 1 131 ? -12.259 7.600 1.940 1.00 98.44 131 LYS A O 1
ATOM 961 N N . ARG A 1 132 ? -13.031 6.162 0.398 1.00 98.38 132 ARG A N 1
ATOM 962 C CA . ARG A 1 132 ? -13.474 5.144 1.367 1.00 98.38 132 ARG A CA 1
ATOM 963 C C . ARG A 1 132 ? -12.288 4.433 2.025 1.00 98.38 132 ARG A C 1
ATOM 965 O O . ARG A 1 132 ? -12.292 4.274 3.243 1.00 98.38 132 ARG A O 1
ATOM 972 N N . LEU A 1 133 ? -11.241 4.112 1.259 1.00 98.44 133 LEU A N 1
ATOM 973 C CA . LEU A 1 133 ? -9.979 3.579 1.795 1.00 98.44 133 LEU A CA 1
ATOM 974 C C . LEU A 1 133 ? -9.305 4.584 2.749 1.00 98.44 133 LEU A C 1
ATOM 976 O O . LEU A 1 133 ? -8.847 4.208 3.827 1.00 98.44 133 LEU A O 1
ATOM 980 N N . GLU A 1 134 ? -9.297 5.872 2.390 1.00 97.62 134 GLU A N 1
ATOM 981 C CA . GLU A 1 134 ? -8.752 6.958 3.219 1.00 97.62 134 GLU A CA 1
ATOM 982 C C . GLU A 1 134 ? -9.508 7.162 4.541 1.00 97.62 134 GLU A C 1
ATOM 984 O O . GLU A 1 134 ? -8.908 7.586 5.528 1.00 97.62 134 GLU A O 1
ATOM 989 N N . ALA A 1 135 ? -10.800 6.827 4.598 1.00 97.19 135 ALA A N 1
ATOM 990 C CA . ALA A 1 135 ? -11.611 6.977 5.805 1.00 97.19 135 ALA A CA 1
ATOM 991 C C . ALA A 1 135 ? -11.250 5.972 6.917 1.00 97.19 135 ALA A C 1
ATOM 993 O O . ALA A 1 135 ? -11.514 6.233 8.090 1.00 97.19 135 ALA A O 1
ATOM 994 N N . THR A 1 136 ? -10.639 4.834 6.571 1.00 96.19 136 THR A N 1
ATOM 995 C CA . THR A 1 136 ? -10.276 3.761 7.517 1.00 96.19 136 THR A CA 1
ATOM 996 C C . THR A 1 136 ? -8.815 3.324 7.328 1.00 96.19 136 THR A C 1
ATOM 998 O O . THR A 1 136 ? -8.522 2.154 7.076 1.00 96.19 136 THR A O 1
ATOM 1001 N N . PRO A 1 137 ? -7.847 4.247 7.491 1.00 95.94 137 PRO A N 1
ATOM 1002 C CA . PRO A 1 137 ? -6.480 4.087 6.990 1.00 95.94 137 PRO A CA 1
ATOM 1003 C C . PRO A 1 137 ? -5.780 2.832 7.522 1.00 95.94 137 PRO A C 1
ATOM 1005 O O . PRO A 1 137 ? -5.116 2.121 6.771 1.00 95.94 137 PRO A O 1
ATOM 1008 N N . ARG A 1 138 ? -5.953 2.523 8.813 1.00 96.25 138 ARG A N 1
ATOM 1009 C CA . ARG A 1 138 ? -5.307 1.364 9.442 1.00 96.25 138 ARG A CA 1
ATOM 1010 C C . ARG A 1 138 ? -5.925 0.029 9.019 1.00 96.25 138 ARG A C 1
ATOM 1012 O O . ARG A 1 138 ? -5.205 -0.952 8.893 1.00 96.25 138 ARG A O 1
ATOM 1019 N N . GLN A 1 139 ? -7.234 -0.008 8.765 1.00 97.69 139 GLN A N 1
ATOM 1020 C CA . GLN A 1 139 ? -7.928 -1.213 8.292 1.00 97.69 139 GLN A CA 1
ATOM 1021 C C . GLN A 1 139 ? -7.676 -1.456 6.796 1.00 97.69 139 GLN A C 1
ATOM 1023 O O . GLN A 1 139 ? -7.503 -2.598 6.375 1.00 97.69 139 GLN A O 1
ATOM 1028 N N . ALA A 1 140 ? -7.591 -0.383 6.003 1.00 98.38 140 ALA A N 1
ATOM 1029 C CA . ALA A 1 140 ? -7.303 -0.431 4.570 1.00 98.38 140 ALA A CA 1
ATOM 1030 C C . ALA A 1 140 ? -5.850 -0.834 4.256 1.00 98.38 140 ALA A C 1
ATOM 1032 O O . ALA A 1 140 ? -5.588 -1.463 3.229 1.00 98.38 140 ALA A O 1
ATOM 1033 N N . PHE A 1 141 ? -4.903 -0.502 5.140 1.00 98.19 141 PHE A N 1
ATOM 1034 C CA . PHE A 1 141 ? -3.468 -0.724 4.940 1.00 98.19 141 PHE A CA 1
ATOM 1035 C C . PHE A 1 141 ? -3.095 -2.141 4.460 1.00 98.19 141 PHE A C 1
ATOM 1037 O O . PHE A 1 141 ? -2.454 -2.259 3.410 1.00 98.19 141 PHE A O 1
ATOM 1044 N N . PRO A 1 142 ? -3.506 -3.231 5.144 1.00 98.50 142 PRO A N 1
ATOM 1045 C CA . PRO A 1 142 ? -3.155 -4.583 4.714 1.00 98.50 142 PRO A CA 1
ATOM 1046 C C . PRO A 1 142 ? -3.761 -4.966 3.354 1.00 98.50 142 PRO A C 1
ATOM 1048 O O . PRO A 1 142 ? -3.117 -5.700 2.603 1.00 98.50 142 PRO A O 1
ATOM 1051 N N . VAL A 1 143 ? -4.937 -4.440 2.973 1.00 98.62 143 VAL A N 1
ATOM 1052 C CA . VAL A 1 143 ? -5.481 -4.639 1.614 1.00 98.62 143 VAL A CA 1
ATOM 1053 C C . VAL A 1 143 ? -4.554 -4.015 0.579 1.00 98.62 143 VAL A C 1
ATOM 1055 O O . VAL A 1 143 ? -4.172 -4.682 -0.383 1.00 98.62 143 VAL A O 1
ATOM 1058 N N . ILE A 1 144 ? -4.167 -2.755 0.789 1.00 98.62 144 ILE A N 1
ATOM 1059 C CA . ILE A 1 144 ? -3.324 -2.012 -0.152 1.00 98.62 144 ILE A CA 1
ATOM 1060 C C . ILE A 1 144 ? -1.986 -2.732 -0.328 1.00 98.62 144 ILE A C 1
ATOM 1062 O O . ILE A 1 144 ? -1.570 -2.962 -1.460 1.00 98.62 144 ILE A O 1
ATOM 1066 N N . LEU A 1 145 ? -1.346 -3.174 0.761 1.00 98.62 145 LEU A N 1
ATOM 1067 C CA . LEU A 1 145 ? -0.088 -3.926 0.687 1.00 98.62 145 LEU A CA 1
ATOM 1068 C C . LEU A 1 145 ? -0.230 -5.260 -0.047 1.00 98.62 145 LEU A C 1
ATOM 1070 O O . LEU A 1 145 ? 0.650 -5.612 -0.833 1.00 98.62 145 LEU A O 1
ATOM 1074 N N . ASN A 1 146 ? -1.332 -5.986 0.173 1.00 98.62 146 ASN A N 1
ATOM 1075 C CA . ASN A 1 146 ? -1.599 -7.248 -0.514 1.00 98.62 146 ASN A CA 1
ATOM 1076 C C . ASN A 1 146 ? -1.755 -7.067 -2.028 1.00 98.62 146 ASN A C 1
ATOM 1078 O O . ASN A 1 146 ? -1.264 -7.903 -2.785 1.00 98.62 146 ASN A O 1
ATOM 1082 N N . PHE A 1 147 ? -2.378 -5.976 -2.480 1.00 98.12 147 PHE A N 1
ATOM 1083 C CA . PHE A 1 147 ? -2.394 -5.610 -3.899 1.00 98.12 147 PHE A CA 1
ATOM 1084 C C . PHE A 1 147 ? -1.003 -5.186 -4.381 1.00 98.12 147 PHE A C 1
ATOM 1086 O O . PHE A 1 147 ? -0.510 -5.703 -5.381 1.00 98.12 147 PHE A O 1
ATOM 1093 N N . PHE A 1 148 ? -0.347 -4.291 -3.644 1.00 98.25 148 PHE A N 1
ATOM 1094 C CA . PHE A 1 148 ? 0.895 -3.643 -4.054 1.00 98.25 148 PHE A CA 1
ATOM 1095 C C . PHE A 1 148 ? 2.033 -4.646 -4.288 1.00 98.25 148 PHE A C 1
ATOM 1097 O O . PHE A 1 148 ? 2.744 -4.566 -5.286 1.00 98.25 148 PHE A O 1
ATOM 1104 N N . LYS A 1 149 ? 2.183 -5.649 -3.417 1.00 98.00 149 LYS A N 1
ATOM 1105 C CA . LYS A 1 149 ? 3.260 -6.649 -3.529 1.00 98.00 149 LYS A CA 1
ATOM 1106 C C . LYS A 1 149 ? 3.079 -7.679 -4.646 1.00 98.00 149 LYS A C 1
ATOM 1108 O O . LYS A 1 149 ? 4.037 -8.373 -4.976 1.00 98.00 149 LYS A O 1
ATOM 1113 N N . ARG A 1 150 ? 1.874 -7.792 -5.214 1.00 97.62 150 ARG A N 1
ATOM 1114 C CA . ARG A 1 150 ? 1.556 -8.727 -6.307 1.00 97.62 150 ARG A CA 1
ATOM 1115 C C . ARG A 1 150 ? 1.761 -8.118 -7.697 1.00 97.62 150 ARG A C 1
ATOM 1117 O O . ARG A 1 150 ? 1.629 -8.828 -8.687 1.00 97.62 150 ARG A O 1
ATOM 1124 N N . MET A 1 151 ? 2.055 -6.821 -7.779 1.00 96.94 151 MET A N 1
ATOM 1125 C CA . MET A 1 151 ? 2.222 -6.112 -9.047 1.00 96.94 151 MET A CA 1
ATOM 1126 C C . MET A 1 151 ? 3.548 -6.455 -9.729 1.00 96.94 151 MET A C 1
ATOM 1128 O O . MET A 1 151 ? 4.585 -6.596 -9.075 1.00 96.94 151 MET A O 1
ATOM 1132 N N . ASP A 1 152 ? 3.523 -6.516 -11.060 1.00 97.00 152 ASP A N 1
ATOM 1133 C CA . ASP A 1 152 ? 4.731 -6.630 -11.872 1.00 97.00 152 ASP A CA 1
ATOM 1134 C C . ASP A 1 152 ? 5.235 -5.250 -12.313 1.00 97.00 152 ASP A C 1
ATOM 1136 O O . ASP A 1 152 ? 4.786 -4.684 -13.311 1.00 97.00 152 ASP A O 1
ATOM 1140 N N . PHE A 1 153 ? 6.204 -4.713 -11.573 1.00 96.75 153 PHE A N 1
ATOM 1141 C CA . PHE A 1 153 ? 6.782 -3.392 -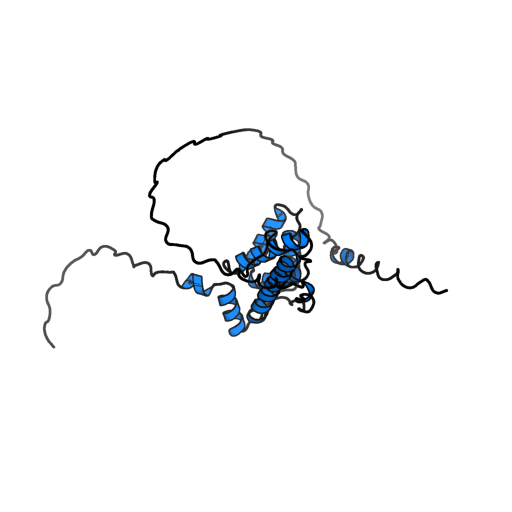11.838 1.00 96.75 153 PHE A CA 1
ATOM 1142 C C . PHE A 1 153 ? 7.638 -3.308 -13.108 1.00 96.75 153 PHE A C 1
ATOM 1144 O O . PHE A 1 153 ? 8.067 -2.204 -13.447 1.00 96.75 153 PHE A O 1
ATOM 1151 N N . ALA A 1 154 ? 7.921 -4.429 -13.780 1.00 95.69 154 ALA A N 1
ATOM 1152 C CA . ALA A 1 154 ? 8.556 -4.408 -15.097 1.00 95.69 154 ALA A CA 1
ATOM 1153 C C . ALA A 1 154 ? 7.572 -3.983 -16.202 1.00 95.69 154 ALA A C 1
ATOM 1155 O O . ALA A 1 154 ? 7.989 -3.523 -17.257 1.00 95.69 154 ALA A O 1
ATOM 1156 N N . THR A 1 155 ? 6.265 -4.089 -15.954 1.00 96.94 155 THR A N 1
ATOM 1157 C CA . THR A 1 155 ? 5.230 -3.631 -16.888 1.00 96.94 155 THR A CA 1
ATOM 1158 C C . THR A 1 155 ? 4.843 -2.177 -16.623 1.00 96.94 155 THR A C 1
ATOM 1160 O O . THR A 1 155 ? 4.866 -1.718 -15.479 1.00 96.94 155 THR A O 1
ATOM 1163 N N . ASP A 1 156 ? 4.420 -1.456 -17.664 1.00 95.81 156 ASP A N 1
ATOM 1164 C CA . ASP A 1 156 ? 3.913 -0.083 -17.520 1.00 95.81 156 ASP A CA 1
ATOM 1165 C C . ASP A 1 156 ? 2.668 -0.023 -16.624 1.00 95.81 156 ASP A C 1
ATOM 1167 O O . ASP A 1 156 ? 2.522 0.887 -15.807 1.00 95.81 156 ASP A O 1
ATOM 1171 N N . GLU A 1 157 ? 1.784 -1.018 -16.738 1.00 96.7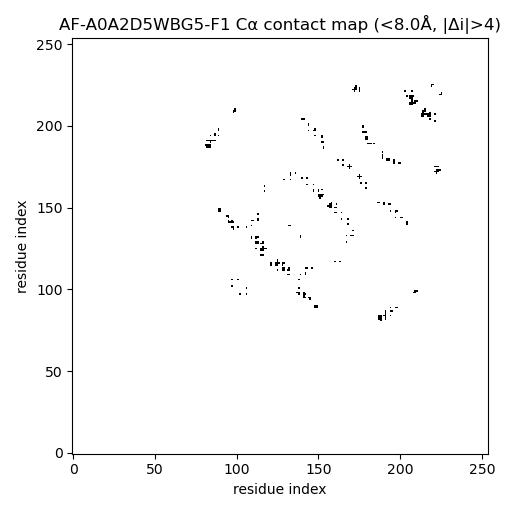5 157 GLU A N 1
ATOM 1172 C CA . GLU A 1 157 ? 0.587 -1.129 -15.906 1.00 96.75 157 GLU A CA 1
ATOM 1173 C C . GLU A 1 157 ? 0.948 -1.346 -14.433 1.00 96.75 157 GLU A C 1
ATOM 1175 O O . GLU A 1 157 ? 0.480 -0.606 -13.569 1.00 96.75 157 GLU A O 1
ATOM 1180 N N . GLY A 1 158 ? 1.815 -2.315 -14.127 1.00 96.81 158 GLY A N 1
ATOM 1181 C CA . GLY A 1 158 ? 2.239 -2.572 -12.753 1.00 96.81 158 GLY A CA 1
ATOM 1182 C C . GLY A 1 158 ? 3.055 -1.422 -12.160 1.00 96.81 158 GLY A C 1
ATOM 1183 O O . GLY A 1 158 ? 2.915 -1.127 -10.973 1.00 96.81 158 GLY A O 1
ATOM 1184 N N . HIS A 1 159 ? 3.850 -0.711 -12.968 1.00 97.19 159 HIS A N 1
ATOM 1185 C CA . HIS A 1 159 ? 4.528 0.519 -12.542 1.00 97.19 159 HIS A CA 1
ATOM 1186 C C . HIS A 1 159 ? 3.529 1.628 -12.188 1.00 97.19 159 HIS A C 1
ATOM 1188 O O . HIS A 1 159 ? 3.609 2.188 -11.093 1.00 97.19 159 HIS A O 1
ATOM 1194 N N . ARG A 1 160 ? 2.555 1.901 -13.066 1.00 97.06 160 ARG A N 1
ATOM 1195 C CA . ARG A 1 160 ? 1.506 2.906 -12.842 1.00 97.06 160 ARG A CA 1
ATOM 1196 C C . ARG A 1 160 ? 0.644 2.565 -11.627 1.00 97.06 160 ARG A C 1
ATOM 1198 O O . ARG A 1 160 ? 0.427 3.421 -10.772 1.00 97.06 160 ARG A O 1
ATOM 1205 N N . ASN A 1 161 ? 0.163 1.330 -11.532 1.00 98.00 161 ASN A N 1
ATOM 1206 C CA . ASN A 1 161 ? -0.673 0.884 -10.418 1.00 98.00 161 ASN A CA 1
ATOM 1207 C C . ASN A 1 161 ? 0.121 0.874 -9.103 1.00 98.00 161 ASN A C 1
ATOM 1209 O O . ASN A 1 161 ? -0.421 1.201 -8.045 1.00 98.00 161 ASN A O 1
ATOM 1213 N N . GLY A 1 162 ? 1.423 0.585 -9.175 1.00 97.94 162 GLY A N 1
ATOM 1214 C CA . GLY A 1 162 ? 2.342 0.709 -8.051 1.00 97.94 162 GLY A CA 1
ATOM 1215 C C . GLY A 1 162 ? 2.479 2.145 -7.549 1.00 97.94 162 GLY A C 1
ATOM 1216 O O . GLY A 1 162 ? 2.406 2.382 -6.346 1.00 97.94 162 GLY A O 1
ATOM 1217 N N . ASP A 1 163 ? 2.602 3.112 -8.459 1.00 98.06 163 ASP A N 1
ATOM 1218 C CA . ASP A 1 163 ? 2.621 4.539 -8.117 1.00 98.06 163 ASP A CA 1
ATOM 1219 C C . ASP A 1 163 ? 1.303 4.988 -7.459 1.00 98.06 163 ASP A C 1
ATOM 1221 O O . ASP A 1 163 ? 1.314 5.715 -6.464 1.00 98.06 163 ASP A O 1
ATOM 1225 N N . LEU A 1 164 ? 0.154 4.503 -7.946 1.00 98.25 164 LEU A N 1
ATOM 1226 C CA . LEU A 1 164 ? -1.144 4.761 -7.306 1.00 98.25 164 LEU A CA 1
ATOM 1227 C C . LEU A 1 164 ? -1.194 4.220 -5.869 1.00 98.25 164 LEU A C 1
ATOM 1229 O O . LEU A 1 164 ? -1.637 4.934 -4.967 1.00 98.25 164 LEU A O 1
ATOM 1233 N N . CYS A 1 165 ? -0.700 3.000 -5.635 1.00 98.50 165 CYS A N 1
ATOM 1234 C CA . CYS A 1 165 ? -0.614 2.420 -4.291 1.00 98.50 165 CYS A CA 1
ATOM 1235 C C . CYS A 1 165 ? 0.332 3.215 -3.385 1.00 98.50 165 CYS A C 1
ATOM 1237 O O . CYS A 1 165 ? -0.019 3.512 -2.246 1.00 98.50 165 CYS A O 1
ATOM 1239 N N . GLN A 1 166 ? 1.510 3.594 -3.892 1.00 97.94 166 GLN A N 1
ATOM 1240 C CA . GLN A 1 166 ? 2.477 4.423 -3.172 1.00 97.94 166 GLN A CA 1
ATOM 1241 C C . GLN A 1 166 ? 1.842 5.737 -2.715 1.00 97.94 166 GLN A C 1
ATOM 1243 O O . GLN A 1 166 ? 1.954 6.094 -1.544 1.00 97.94 166 GLN A O 1
ATOM 1248 N N . LYS A 1 167 ? 1.171 6.447 -3.628 1.00 98.06 167 LYS A N 1
ATOM 1249 C CA . LYS A 1 167 ? 0.503 7.721 -3.337 1.00 98.06 167 LYS A CA 1
ATOM 1250 C C . LYS A 1 167 ? -0.600 7.551 -2.303 1.00 98.06 167 LYS A C 1
ATOM 1252 O O . LYS A 1 167 ? -0.621 8.296 -1.332 1.00 98.06 167 LYS A O 1
ATOM 1257 N N . LEU A 1 168 ? -1.440 6.526 -2.448 1.00 98.44 168 LEU A N 1
ATOM 1258 C CA . LEU A 1 168 ? -2.469 6.232 -1.455 1.00 98.44 168 LEU A CA 1
ATOM 1259 C C . LEU A 1 168 ? -1.854 5.991 -0.068 1.00 98.44 168 LEU A C 1
ATOM 1261 O O . LEU A 1 168 ? -2.283 6.610 0.897 1.00 98.44 168 LEU A O 1
ATOM 1265 N N . LEU A 1 169 ? -0.804 5.169 0.045 1.00 98.19 169 LEU A N 1
ATOM 1266 C CA . LEU A 1 169 ? -0.115 4.936 1.322 1.00 98.19 169 LEU A CA 1
ATOM 1267 C C . LEU A 1 169 ? 0.523 6.212 1.891 1.00 98.19 169 LEU A C 1
ATOM 1269 O O . LEU A 1 169 ? 0.486 6.423 3.103 1.00 98.19 169 LEU A O 1
ATOM 1273 N N . MET A 1 170 ? 1.073 7.084 1.039 1.00 97.25 170 MET A N 1
ATOM 1274 C CA . MET A 1 170 ? 1.549 8.403 1.463 1.00 97.25 170 MET A CA 1
ATOM 1275 C C . MET A 1 170 ? 0.410 9.226 2.071 1.00 97.25 170 MET A C 1
ATOM 1277 O O . MET A 1 170 ? 0.594 9.802 3.142 1.00 97.25 170 MET A O 1
ATOM 1281 N N . ASP A 1 171 ? -0.756 9.251 1.429 1.00 96.62 171 ASP A N 1
ATOM 1282 C CA . ASP A 1 171 ? -1.925 9.999 1.896 1.00 96.62 171 ASP A CA 1
ATOM 1283 C C . ASP A 1 171 ? -2.458 9.441 3.228 1.00 96.62 171 ASP A C 1
ATOM 1285 O O . ASP A 1 171 ? -2.705 10.209 4.162 1.00 96.62 171 ASP A O 1
ATOM 1289 N N . LEU A 1 172 ? -2.509 8.109 3.380 1.00 95.69 172 LEU A N 1
ATOM 1290 C CA . LEU A 1 172 ? -2.864 7.454 4.648 1.00 95.69 172 LEU A CA 1
ATOM 1291 C C . LEU A 1 172 ? -1.866 7.764 5.775 1.00 95.69 172 LEU A C 1
ATOM 1293 O O . LEU A 1 172 ? -2.240 7.780 6.949 1.00 95.69 172 LEU A O 1
ATOM 1297 N N . CYS A 1 173 ? -0.595 7.996 5.433 1.00 95.62 173 CYS A N 1
ATOM 1298 C CA . CYS A 1 173 ? 0.492 8.175 6.392 1.00 95.62 173 CYS A CA 1
ATOM 1299 C C . C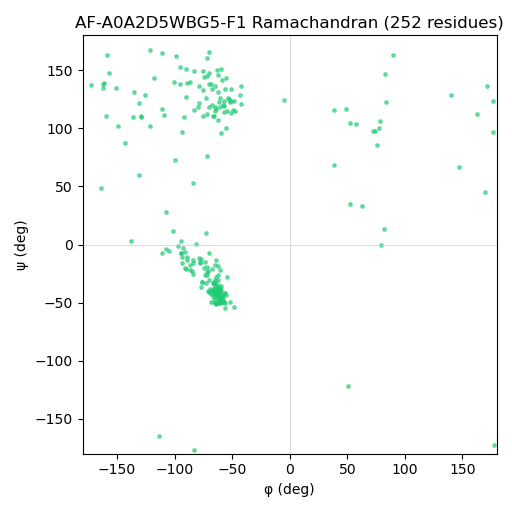YS A 1 173 ? 1.014 9.614 6.516 1.00 95.62 173 CYS A C 1
ATOM 1301 O O . CYS A 1 173 ? 2.189 9.828 6.832 1.00 95.62 173 CYS A O 1
ATOM 1303 N N . GLY A 1 174 ? 0.174 10.617 6.247 1.00 92.69 174 GLY A N 1
ATOM 1304 C CA . GLY A 1 174 ? 0.540 12.023 6.453 1.00 92.69 174 GLY A CA 1
ATOM 1305 C C . GLY A 1 174 ? 1.714 12.487 5.579 1.00 92.69 174 GLY A C 1
ATOM 1306 O O . GLY A 1 174 ? 2.552 13.283 6.005 1.00 92.69 174 GLY A O 1
ATOM 1307 N N . GLY A 1 175 ? 1.824 11.946 4.367 1.00 93.31 175 GLY A N 1
ATOM 1308 C CA . GLY A 1 175 ? 2.866 12.269 3.396 1.00 93.31 175 GLY A CA 1
ATOM 1309 C C . GLY A 1 175 ? 4.190 11.533 3.610 1.00 93.31 175 GLY A C 1
ATOM 1310 O O . GLY A 1 175 ? 5.204 11.925 3.028 1.00 93.31 175 GLY A O 1
ATOM 1311 N N . ARG A 1 176 ? 4.242 10.487 4.448 1.00 94.38 176 ARG A N 1
ATOM 1312 C CA . ARG A 1 176 ? 5.444 9.644 4.552 1.00 94.38 176 ARG A CA 1
ATOM 1313 C C . ARG A 1 176 ? 5.738 8.982 3.207 1.00 94.38 176 ARG A C 1
ATOM 1315 O O . ARG A 1 176 ? 4.919 8.226 2.706 1.00 94.38 176 ARG A O 1
ATOM 1322 N N . ASN A 1 177 ? 6.937 9.214 2.677 1.00 94.69 177 ASN A N 1
ATOM 1323 C CA . ASN A 1 177 ? 7.348 8.748 1.358 1.00 94.69 177 ASN A CA 1
ATOM 1324 C C . ASN A 1 177 ? 8.652 7.939 1.438 1.00 94.69 177 ASN A C 1
ATOM 1326 O O . ASN A 1 177 ? 9.646 8.419 1.979 1.00 94.69 177 ASN A O 1
ATOM 1330 N N . PHE A 1 178 ? 8.662 6.736 0.861 1.00 95.50 178 PHE A N 1
ATOM 1331 C CA . PHE A 1 178 ? 9.871 5.910 0.700 1.00 95.50 178 PHE A CA 1
ATOM 1332 C C . PHE A 1 178 ? 10.566 6.092 -0.663 1.00 95.50 178 PHE A C 1
ATOM 1334 O O . PHE A 1 178 ? 11.577 5.448 -0.939 1.00 95.50 178 PHE A O 1
ATOM 1341 N N . GLY A 1 179 ? 10.050 6.997 -1.494 1.00 95.25 179 GLY A N 1
ATOM 1342 C CA . GLY A 1 179 ? 10.496 7.250 -2.858 1.00 95.25 179 GLY A CA 1
ATOM 1343 C C . GLY A 1 179 ? 9.759 6.392 -3.886 1.00 95.25 179 GLY A C 1
ATOM 1344 O O . GLY A 1 179 ? 9.134 5.390 -3.554 1.00 95.25 179 GLY A O 1
ATOM 1345 N N . TRP A 1 180 ? 9.852 6.796 -5.151 1.00 97.06 180 TRP A N 1
ATOM 1346 C CA . TRP A 1 180 ? 9.396 6.027 -6.308 1.00 97.06 180 TRP A CA 1
ATOM 1347 C C . TRP A 1 180 ? 10.255 6.407 -7.514 1.00 97.06 180 TRP A C 1
ATOM 1349 O O . TRP A 1 180 ? 10.542 7.591 -7.705 1.00 97.06 180 TRP A O 1
ATOM 1359 N N . LYS A 1 181 ? 10.714 5.426 -8.295 1.00 96.56 181 LYS A N 1
ATOM 1360 C CA . LYS A 1 181 ? 11.549 5.662 -9.482 1.00 96.56 181 LYS A CA 1
ATOM 1361 C C . LYS A 1 181 ? 10.730 5.586 -10.762 1.00 96.56 181 LYS A C 1
ATOM 1363 O O . LYS A 1 181 ? 9.875 4.709 -10.909 1.00 96.56 181 LYS A O 1
ATOM 1368 N N . TYR A 1 182 ? 11.028 6.498 -11.684 1.00 93.94 182 TYR A N 1
ATOM 1369 C CA . TYR A 1 182 ? 10.361 6.655 -12.974 1.00 93.94 182 TYR A CA 1
ATOM 1370 C C . TYR A 1 182 ? 11.341 6.321 -14.114 1.00 93.94 182 TYR A C 1
ATOM 1372 O O . TYR A 1 182 ? 12.344 5.647 -13.890 1.00 93.94 182 TYR A O 1
ATOM 1380 N N . GLY A 1 183 ? 11.024 6.702 -15.355 1.00 87.56 183 GLY A N 1
ATOM 1381 C CA . GLY A 1 183 ? 11.813 6.366 -16.552 1.00 87.56 183 GLY A CA 1
ATOM 1382 C C . GLY A 1 183 ? 13.147 7.113 -16.707 1.00 87.56 183 GLY A C 1
ATOM 1383 O O . GLY A 1 183 ? 13.749 7.042 -17.771 1.00 87.56 183 GLY A O 1
ATOM 1384 N N . ASP A 1 184 ? 13.598 7.847 -15.687 1.00 87.75 184 ASP A N 1
ATOM 1385 C CA . ASP A 1 184 ? 14.876 8.573 -15.662 1.00 87.75 184 ASP A CA 1
ATOM 1386 C C . ASP A 1 184 ? 16.088 7.670 -15.373 1.00 87.75 184 ASP A C 1
ATOM 1388 O O . ASP A 1 184 ? 17.236 8.087 -15.534 1.00 87.75 184 ASP A O 1
ATOM 1392 N N . VAL A 1 185 ? 15.837 6.433 -14.946 1.00 89.44 185 VAL A N 1
ATOM 1393 C CA . VAL A 1 185 ? 16.856 5.438 -14.600 1.00 89.44 185 VAL A CA 1
ATOM 1394 C C . VAL A 1 185 ? 16.708 4.180 -15.452 1.00 89.44 185 VAL A C 1
ATOM 1396 O O . VAL A 1 185 ? 15.701 3.973 -16.129 1.00 89.44 185 VAL A O 1
ATOM 1399 N N . GLU A 1 186 ? 17.727 3.324 -15.413 1.00 93.06 186 GLU A N 1
ATOM 1400 C CA . GLU A 1 186 ? 17.694 2.032 -16.093 1.00 93.06 186 GLU A CA 1
ATOM 1401 C C . GLU A 1 186 ? 16.569 1.143 -15.532 1.00 93.06 186 GLU A C 1
ATOM 1403 O O . GLU A 1 186 ? 16.212 1.222 -14.354 1.00 93.06 186 GLU A O 1
ATOM 1408 N N . GLU A 1 187 ? 15.962 0.323 -16.391 1.00 92.88 187 GLU A N 1
ATOM 1409 C CA . GLU A 1 187 ? 14.749 -0.423 -16.058 1.00 92.88 187 GLU A CA 1
ATOM 1410 C C . GLU A 1 187 ? 14.949 -1.384 -14.881 1.00 92.88 187 GLU A C 1
ATOM 1412 O O . GLU A 1 187 ? 14.146 -1.381 -13.946 1.00 92.88 187 GLU A O 1
ATOM 1417 N N . ASN A 1 188 ? 16.031 -2.164 -14.868 1.00 94.38 188 ASN A N 1
ATOM 1418 C CA . ASN A 1 188 ? 16.296 -3.081 -13.766 1.00 94.38 188 ASN A CA 1
ATOM 1419 C C . ASN A 1 188 ? 16.563 -2.335 -12.455 1.00 94.38 188 ASN A C 1
ATOM 1421 O O . ASN A 1 188 ? 16.101 -2.772 -11.396 1.00 94.38 188 ASN A O 1
ATOM 1425 N N . GLU A 1 189 ? 17.259 -1.197 -12.500 1.00 94.81 189 GLU A N 1
ATOM 1426 C CA . GLU A 1 189 ? 17.416 -0.299 -11.354 1.00 94.81 189 GLU A CA 1
ATOM 1427 C C . GLU A 1 189 ? 16.056 0.193 -10.839 1.00 94.81 189 GLU A C 1
ATOM 1429 O O . GLU A 1 189 ? 15.777 0.056 -9.643 1.00 94.81 189 GLU A O 1
ATOM 1434 N N . ARG A 1 190 ? 15.185 0.688 -11.731 1.00 95.38 190 ARG A N 1
ATOM 1435 C CA . ARG A 1 190 ? 13.824 1.153 -11.414 1.00 95.38 190 ARG A CA 1
ATOM 1436 C C . ARG A 1 190 ? 13.007 0.065 -10.729 1.00 95.38 190 ARG A C 1
ATOM 1438 O O . ARG A 1 190 ? 12.486 0.281 -9.635 1.00 95.38 190 ARG A O 1
ATOM 1445 N N . VAL A 1 191 ? 12.917 -1.110 -11.353 1.00 96.88 191 VAL A N 1
ATOM 1446 C CA . VAL A 1 191 ? 12.140 -2.250 -10.847 1.00 96.88 191 VAL A CA 1
ATOM 1447 C C . VAL A 1 191 ? 12.686 -2.692 -9.492 1.00 96.88 191 VAL A C 1
ATOM 1449 O O . VAL A 1 191 ? 11.928 -2.844 -8.534 1.00 96.88 191 VAL A O 1
ATOM 1452 N N . THR A 1 192 ? 14.008 -2.840 -9.371 1.00 96.88 192 THR A N 1
ATOM 1453 C CA . THR A 1 192 ? 14.654 -3.234 -8.112 1.00 96.88 192 THR A CA 1
ATOM 1454 C C . THR A 1 192 ? 14.382 -2.219 -7.002 1.00 96.88 192 THR A C 1
ATOM 1456 O O . THR A 1 192 ? 14.099 -2.606 -5.867 1.00 96.88 192 THR A O 1
ATOM 1459 N N . PHE A 1 193 ? 14.474 -0.921 -7.300 1.00 97.06 193 PHE A N 1
ATOM 1460 C CA . PHE A 1 193 ? 14.205 0.139 -6.333 1.00 97.06 193 PHE A CA 1
ATOM 1461 C C . PHE A 1 193 ? 12.740 0.127 -5.888 1.00 97.06 193 PHE A C 1
ATOM 1463 O O . PHE A 1 193 ? 12.471 0.074 -4.689 1.00 97.06 193 PHE A O 1
ATOM 1470 N N . ASN A 1 194 ? 11.797 0.091 -6.830 1.00 98.00 194 ASN A N 1
ATOM 1471 C CA . ASN A 1 194 ? 10.367 0.108 -6.523 1.00 98.00 194 ASN A CA 1
ATOM 1472 C C . ASN A 1 194 ? 9.943 -1.138 -5.723 1.00 98.00 194 ASN A C 1
ATOM 1474 O O . ASN A 1 194 ? 9.196 -1.022 -4.754 1.00 98.00 194 ASN A O 1
ATOM 1478 N N . LYS A 1 195 ? 10.522 -2.317 -5.990 1.00 98.31 195 LYS A N 1
ATOM 1479 C CA . LYS A 1 195 ? 10.327 -3.491 -5.120 1.00 98.31 195 LYS A CA 1
ATOM 1480 C C . LYS A 1 195 ? 10.834 -3.263 -3.687 1.00 98.31 195 LYS A C 1
ATOM 1482 O O . LYS A 1 195 ? 10.182 -3.669 -2.725 1.00 98.31 195 LYS A O 1
ATOM 1487 N N . LYS A 1 196 ? 11.980 -2.593 -3.497 1.00 98.06 196 LYS A N 1
ATOM 1488 C CA . LYS A 1 196 ? 12.488 -2.246 -2.148 1.00 98.06 196 LYS A CA 1
ATOM 1489 C C . LYS A 1 196 ? 11.575 -1.269 -1.416 1.00 98.06 196 LYS A C 1
ATOM 1491 O O . LYS A 1 196 ? 11.462 -1.365 -0.193 1.00 98.06 196 LYS A O 1
ATOM 1496 N N . VAL A 1 197 ? 10.923 -0.366 -2.143 1.00 98.25 197 VAL A N 1
ATOM 1497 C CA . VAL A 1 197 ? 9.907 0.536 -1.587 1.00 98.25 197 VAL A CA 1
ATOM 1498 C C . VAL A 1 197 ? 8.741 -0.273 -1.019 1.00 98.25 197 VAL A C 1
ATOM 1500 O O . VAL A 1 197 ? 8.423 -0.118 0.159 1.00 98.25 197 VAL A O 1
ATOM 1503 N N . VAL A 1 198 ? 8.185 -1.217 -1.786 1.00 98.44 198 VAL A N 1
ATOM 1504 C CA . VAL A 1 198 ? 7.101 -2.099 -1.308 1.00 98.44 198 VAL A CA 1
ATOM 1505 C C . VAL A 1 198 ? 7.526 -2.893 -0.075 1.00 98.44 198 VAL A C 1
ATOM 1507 O O . VAL A 1 198 ? 6.808 -2.935 0.923 1.00 98.44 198 VAL A O 1
ATOM 1510 N N . ARG A 1 199 ? 8.731 -3.474 -0.097 1.00 98.19 199 ARG A N 1
ATOM 1511 C CA . ARG A 1 199 ? 9.287 -4.189 1.061 1.00 98.19 199 ARG A CA 1
ATOM 1512 C C . ARG A 1 199 ? 9.428 -3.290 2.293 1.00 98.19 199 ARG A C 1
ATOM 1514 O O . ARG A 1 199 ? 9.246 -3.765 3.411 1.00 98.19 199 ARG A O 1
ATOM 1521 N N . SER A 1 200 ? 9.758 -2.012 2.106 1.00 98.19 200 SER A N 1
ATOM 1522 C CA . SER A 1 200 ? 9.870 -1.045 3.205 1.00 98.19 200 SER A CA 1
ATOM 1523 C C . SER A 1 200 ? 8.507 -0.742 3.819 1.00 98.19 200 SER A C 1
ATOM 1525 O O . SER A 1 200 ? 8.389 -0.766 5.041 1.00 98.19 200 SER A O 1
ATOM 1527 N N . TRP A 1 201 ? 7.469 -0.566 2.997 1.00 98.31 201 TRP A N 1
ATOM 1528 C CA . TRP A 1 201 ? 6.093 -0.451 3.484 1.00 98.31 201 TRP A CA 1
ATOM 1529 C C . TRP A 1 201 ? 5.632 -1.692 4.250 1.00 98.31 201 TRP A C 1
ATOM 1531 O O . TRP A 1 201 ? 5.100 -1.551 5.348 1.00 98.31 201 TRP A O 1
ATOM 1541 N N . CYS A 1 202 ? 5.892 -2.890 3.717 1.00 98.25 202 CYS A N 1
ATOM 1542 C CA . CYS A 1 202 ? 5.575 -4.156 4.387 1.00 98.25 202 CYS A CA 1
ATOM 1543 C C . CYS A 1 202 ? 6.257 -4.239 5.758 1.00 98.25 202 CYS A C 1
ATOM 1545 O O . CYS A 1 202 ? 5.592 -4.423 6.769 1.00 98.25 202 CYS A O 1
ATOM 1547 N N . ARG A 1 203 ? 7.567 -3.962 5.823 1.00 97.75 203 ARG A N 1
ATOM 1548 C CA . ARG A 1 203 ? 8.320 -3.946 7.086 1.00 97.75 203 ARG A CA 1
ATOM 1549 C C . ARG A 1 203 ? 7.782 -2.922 8.088 1.00 97.75 203 ARG A C 1
ATOM 1551 O O . ARG A 1 203 ? 7.790 -3.180 9.287 1.00 97.75 203 ARG A O 1
ATOM 1558 N N . SER A 1 204 ? 7.378 -1.743 7.622 1.00 96.88 204 SER A N 1
ATOM 1559 C CA . SER A 1 204 ? 6.762 -0.733 8.484 1.00 96.88 204 SER A CA 1
ATOM 1560 C C . SER A 1 204 ? 5.409 -1.187 9.024 1.00 96.88 204 SER A C 1
ATOM 1562 O O . SER A 1 204 ? 5.109 -0.932 10.186 1.00 96.88 204 SER A O 1
ATOM 1564 N N . TRP A 1 205 ? 4.616 -1.884 8.212 1.00 97.56 205 TRP A N 1
ATOM 1565 C CA . TRP A 1 205 ? 3.353 -2.461 8.652 1.00 97.56 205 TRP A CA 1
ATOM 1566 C C . TRP A 1 205 ? 3.544 -3.625 9.619 1.00 97.56 205 TRP A C 1
ATOM 1568 O O . TRP A 1 205 ? 2.827 -3.684 10.608 1.00 97.56 205 TRP A O 1
ATOM 1578 N N . ASP A 1 206 ? 4.546 -4.484 9.418 1.00 97.12 206 ASP A N 1
ATOM 1579 C CA . ASP A 1 206 ? 4.869 -5.583 10.341 1.00 97.12 206 ASP A CA 1
ATOM 1580 C C . ASP A 1 206 ? 5.085 -5.094 11.784 1.00 97.12 206 ASP A C 1
ATOM 1582 O O . ASP A 1 206 ? 4.835 -5.829 12.729 1.00 97.12 206 ASP A O 1
ATOM 1586 N N . GLN A 1 207 ? 5.531 -3.846 11.960 1.00 95.88 207 GLN A N 1
ATOM 1587 C CA . GLN A 1 207 ? 5.708 -3.220 13.273 1.00 95.88 207 GLN A CA 1
ATOM 1588 C C . GLN A 1 207 ? 4.423 -2.586 13.826 1.00 95.88 207 GLN A C 1
ATOM 1590 O O . GLN A 1 207 ? 4.330 -2.364 15.026 1.00 95.88 207 GLN A O 1
ATOM 1595 N N . ALA A 1 208 ? 3.464 -2.243 12.964 1.00 94.88 208 ALA A N 1
ATOM 1596 C CA . ALA A 1 208 ? 2.274 -1.450 13.288 1.00 94.88 208 ALA A CA 1
ATOM 1597 C C . ALA A 1 208 ? 0.954 -2.247 13.243 1.00 94.88 208 ALA A C 1
ATOM 1599 O O . ALA A 1 208 ? -0.104 -1.716 13.600 1.00 94.88 208 ALA A O 1
ATOM 1600 N N . ASN A 1 209 ? 1.000 -3.497 12.774 1.00 94.31 209 ASN A N 1
ATOM 1601 C CA . ASN A 1 209 ? -0.177 -4.325 12.504 1.00 94.31 209 ASN A CA 1
ATOM 1602 C C . ASN A 1 209 ? -0.823 -4.929 13.759 1.00 94.31 209 ASN A C 1
ATOM 1604 O O . ASN A 1 209 ? -1.948 -5.418 13.680 1.00 94.31 209 ASN A O 1
ATOM 1608 N N . GLU A 1 210 ? -0.146 -4.876 14.905 1.00 91.06 210 GLU A N 1
ATOM 1609 C CA . GLU A 1 210 ? -0.673 -5.378 16.167 1.00 91.06 210 GLU A CA 1
ATOM 1610 C C . GLU A 1 210 ? -1.500 -4.304 16.883 1.00 91.06 210 GLU A C 1
ATOM 1612 O O . GLU A 1 210 ? -1.109 -3.135 16.948 1.00 91.06 210 GLU A O 1
ATOM 1617 N N . ASP A 1 211 ? -2.621 -4.705 17.487 1.00 90.25 211 ASP A N 1
ATOM 1618 C CA . ASP A 1 211 ? -3.385 -3.859 18.416 1.00 90.25 211 ASP A CA 1
ATOM 1619 C C . ASP A 1 211 ? -2.805 -3.949 19.838 1.00 90.25 211 ASP A C 1
ATOM 1621 O O . ASP A 1 211 ? -3.461 -4.292 20.820 1.00 90.25 211 ASP A O 1
ATOM 1625 N N . THR A 1 212 ? -1.500 -3.713 19.920 1.00 92.44 212 THR A N 1
ATOM 1626 C CA . THR A 1 212 ? -0.727 -3.623 21.159 1.00 92.44 212 THR A CA 1
ATOM 1627 C C . THR A 1 212 ? -0.274 -2.181 21.357 1.00 92.44 212 THR A C 1
ATOM 1629 O O . THR A 1 212 ? -0.306 -1.370 20.430 1.00 92.44 212 THR A O 1
ATOM 1632 N N . LEU A 1 213 ? 0.178 -1.820 22.563 1.00 92.19 213 LEU A N 1
ATOM 1633 C CA . LEU A 1 213 ? 0.722 -0.477 22.810 1.00 92.19 213 LEU A CA 1
ATOM 1634 C C . LEU A 1 213 ? 1.871 -0.147 21.841 1.00 92.19 213 LEU A C 1
ATOM 1636 O O . LEU A 1 213 ? 1.920 0.952 21.292 1.00 92.19 213 LEU A O 1
ATOM 1640 N N . GLU A 1 214 ? 2.767 -1.106 21.612 1.00 93.31 214 GLU A N 1
ATOM 1641 C CA . GLU A 1 214 ? 3.908 -0.959 20.707 1.00 93.31 214 GLU A CA 1
ATOM 1642 C C . GLU A 1 214 ? 3.455 -0.806 19.251 1.00 93.31 214 GLU A C 1
ATOM 1644 O O . GLU A 1 214 ? 3.899 0.124 18.574 1.00 93.31 214 GLU A O 1
ATOM 1649 N N . GLY A 1 215 ? 2.512 -1.641 18.797 1.00 92.44 215 GLY A N 1
ATOM 1650 C CA . GLY A 1 215 ? 1.933 -1.539 17.457 1.00 92.44 215 GLY A CA 1
ATOM 1651 C C . GLY A 1 215 ? 1.196 -0.218 17.230 1.00 92.44 215 GLY A C 1
ATOM 1652 O O . GLY A 1 215 ? 1.353 0.420 16.188 1.00 92.44 215 GLY A O 1
ATOM 1653 N N . ASN A 1 216 ? 0.472 0.267 18.239 1.00 93.12 216 ASN A N 1
ATOM 1654 C CA . ASN A 1 216 ? -0.223 1.555 18.204 1.00 93.12 216 ASN A CA 1
ATOM 1655 C C . ASN A 1 216 ? 0.761 2.735 18.133 1.00 93.12 216 ASN A C 1
ATOM 1657 O O . ASN A 1 216 ? 0.548 3.666 17.357 1.00 93.12 216 ASN A O 1
ATOM 1661 N N . GLN A 1 217 ? 1.876 2.681 18.866 1.00 93.88 217 GLN A N 1
ATOM 1662 C CA . GLN A 1 217 ? 2.945 3.682 18.763 1.00 93.88 217 GLN A CA 1
ATOM 1663 C C . GLN A 1 217 ? 3.676 3.622 17.416 1.00 93.88 217 GLN A C 1
ATOM 1665 O O . GLN A 1 217 ? 4.027 4.658 16.849 1.00 93.88 217 GLN A O 1
ATOM 1670 N N . ALA A 1 218 ? 3.929 2.423 16.889 1.00 94.31 218 ALA A N 1
ATOM 1671 C CA . ALA A 1 218 ? 4.524 2.250 15.570 1.00 94.31 218 ALA A CA 1
ATOM 1672 C C . ALA A 1 218 ? 3.606 2.812 14.477 1.00 94.31 218 ALA A C 1
ATOM 1674 O O . ALA A 1 218 ? 4.085 3.523 13.591 1.00 94.31 218 ALA A O 1
ATOM 1675 N N . TRP A 1 219 ? 2.294 2.576 14.584 1.00 94.88 219 TRP A N 1
ATOM 1676 C CA . TRP A 1 219 ? 1.297 3.188 13.712 1.00 94.88 219 TRP A CA 1
ATOM 1677 C C . TRP A 1 219 ? 1.320 4.713 13.815 1.00 94.88 219 TRP A C 1
ATOM 1679 O O . TRP A 1 219 ? 1.467 5.365 12.788 1.00 94.88 219 TRP A O 1
ATOM 1689 N N . ALA A 1 220 ? 1.275 5.286 15.021 1.00 93.75 220 ALA A N 1
ATOM 1690 C CA . ALA A 1 220 ? 1.289 6.739 15.212 1.00 93.75 220 ALA A CA 1
ATOM 1691 C C . ALA A 1 220 ? 2.518 7.412 14.566 1.00 93.75 220 ALA A C 1
ATOM 1693 O O . ALA A 1 220 ? 2.385 8.427 13.872 1.00 93.75 220 ALA A O 1
ATOM 1694 N N . LYS A 1 221 ? 3.705 6.797 14.699 1.00 93.12 221 LYS A N 1
ATOM 1695 C CA . LYS A 1 221 ? 4.950 7.226 14.030 1.00 93.12 221 LYS A CA 1
ATOM 1696 C C . LYS A 1 221 ? 4.893 7.061 12.514 1.00 93.12 221 LYS A C 1
ATOM 1698 O O . LYS A 1 221 ? 5.423 7.893 11.766 1.00 93.12 221 LYS A O 1
ATOM 1703 N N . LEU A 1 222 ? 4.300 5.964 12.045 1.00 93.00 222 LEU A N 1
ATOM 1704 C CA . LEU A 1 222 ? 4.155 5.678 10.624 1.00 93.00 222 LEU A CA 1
ATOM 1705 C C . LEU A 1 222 ? 3.236 6.708 9.970 1.00 93.00 222 LEU A C 1
ATOM 1707 O O . LEU A 1 222 ? 3.634 7.323 8.980 1.00 93.00 222 LEU A O 1
ATOM 1711 N N . SER A 1 223 ? 2.070 6.945 10.575 1.00 91.44 223 SER A N 1
ATOM 1712 C CA . SER A 1 223 ? 1.034 7.855 10.098 1.00 91.44 223 SER A CA 1
ATOM 1713 C C . SER A 1 223 ? 1.275 9.325 10.433 1.00 91.44 223 SER A C 1
ATOM 1715 O O . SER A 1 223 ? 0.434 10.162 10.107 1.00 91.44 223 SER A O 1
ATOM 1717 N N . LYS A 1 224 ? 2.394 9.641 11.102 1.00 84.75 224 LYS A N 1
ATOM 1718 C CA . LYS A 1 224 ? 2.745 10.988 11.582 1.00 84.75 224 LYS A CA 1
ATOM 1719 C C . LYS A 1 224 ? 1.633 11.641 12.411 1.00 84.75 224 LYS A C 1
ATOM 1721 O O . LYS A 1 224 ? 1.432 12.854 12.360 1.00 84.75 224 LYS A O 1
ATOM 1726 N N . GLN A 1 225 ? 0.896 10.839 13.177 1.00 66.56 225 GLN A N 1
ATOM 1727 C CA . GLN A 1 225 ? -0.118 11.367 14.091 1.00 66.56 225 GLN A CA 1
ATOM 1728 C C . GLN A 1 225 ? 0.532 12.192 15.210 1.00 66.56 225 GLN A C 1
ATOM 1730 O O . GLN A 1 225 ? -0.024 13.216 15.589 1.00 66.56 225 GLN A O 1
ATOM 1735 N N . ASP A 1 226 ? 1.744 11.823 15.636 1.00 58.31 226 ASP A N 1
ATOM 1736 C CA . ASP A 1 226 ? 2.482 12.530 16.692 1.00 58.31 226 ASP A CA 1
ATOM 1737 C C . ASP A 1 226 ? 3.029 13.905 16.254 1.00 58.31 226 ASP A C 1
ATOM 1739 O O . ASP A 1 226 ? 3.189 14.796 17.085 1.00 58.31 226 ASP A O 1
ATOM 1743 N N . GLU A 1 227 ? 3.292 14.117 14.958 1.00 58.34 227 GLU A N 1
ATOM 1744 C CA . GLU A 1 227 ? 3.823 15.395 14.448 1.00 58.34 227 GLU A CA 1
ATOM 1745 C C . GLU A 1 227 ? 2.735 16.484 14.388 1.00 58.34 227 GLU A C 1
ATOM 1747 O O . GLU A 1 227 ? 3.016 17.656 14.628 1.00 58.34 227 GLU A O 1
ATOM 1752 N N . LYS A 1 228 ? 1.469 16.117 14.137 1.00 52.62 228 LYS A N 1
ATOM 1753 C CA . LYS A 1 228 ? 0.357 17.085 14.044 1.00 52.62 228 LYS A CA 1
ATOM 1754 C C . LYS A 1 228 ? -0.057 17.691 15.387 1.00 52.62 228 LYS A C 1
ATOM 1756 O O . LYS A 1 228 ? -0.688 18.743 15.400 1.00 52.62 228 LYS A O 1
ATOM 1761 N N . THR A 1 229 ? 0.290 17.061 16.503 1.00 48.84 229 THR A N 1
ATOM 1762 C CA . THR A 1 229 ? -0.040 17.543 17.854 1.00 48.84 229 THR A CA 1
ATOM 1763 C C . THR A 1 229 ? 1.025 18.479 18.437 1.00 48.84 229 THR A C 1
ATOM 1765 O O . THR A 1 229 ? 0.771 19.104 19.463 1.00 48.84 229 THR A O 1
ATOM 1768 N N . GLY A 1 230 ? 2.199 18.598 17.801 1.00 46.12 230 GLY A N 1
ATOM 1769 C CA . GLY A 1 230 ? 3.339 19.381 18.302 1.00 46.12 230 GLY A CA 1
ATOM 1770 C C . GLY A 1 230 ? 3.393 20.849 17.857 1.00 46.12 230 GLY A C 1
ATOM 1771 O O . GLY A 1 230 ? 4.021 21.653 18.540 1.00 46.12 230 GLY A O 1
ATOM 1772 N N . ASP A 1 231 ? 2.711 21.218 16.767 1.00 45.53 231 ASP A N 1
ATOM 1773 C CA . ASP A 1 231 ? 2.718 22.585 16.205 1.00 45.53 231 ASP A CA 1
ATOM 1774 C C . ASP A 1 231 ? 1.465 23.410 16.546 1.00 45.53 231 ASP A C 1
ATOM 1776 O O . ASP A 1 231 ? 1.267 24.517 16.036 1.00 45.53 231 ASP A O 1
ATOM 1780 N N . ALA A 1 232 ? 0.634 22.932 17.476 1.00 45.50 232 ALA A N 1
ATOM 1781 C CA . ALA A 1 232 ? -0.299 23.802 18.179 1.00 45.50 232 ALA A CA 1
ATOM 1782 C C . ALA A 1 232 ? 0.502 24.679 19.154 1.00 45.50 232 ALA A C 1
ATOM 1784 O O . ALA A 1 232 ? 0.522 24.450 20.363 1.00 45.50 232 ALA A O 1
ATOM 1785 N N . LYS A 1 233 ? 1.177 25.704 18.612 1.00 43.59 233 LYS A N 1
ATOM 1786 C CA . LYS A 1 233 ? 1.571 26.893 19.373 1.00 43.59 233 LYS A CA 1
ATOM 1787 C C . LYS A 1 233 ? 0.364 27.250 20.245 1.00 43.59 233 LYS A C 1
ATOM 1789 O O . LYS A 1 233 ? -0.706 27.451 19.664 1.00 43.59 233 LYS A O 1
ATOM 1794 N N . PRO A 1 234 ? 0.478 27.295 21.587 1.00 43.12 234 PRO A N 1
ATOM 1795 C CA . PRO A 1 234 ? -0.635 27.734 22.407 1.00 43.12 234 PRO A CA 1
ATOM 1796 C C . PRO A 1 234 ? -1.028 29.102 21.868 1.00 43.12 234 PRO A C 1
ATOM 1798 O O . PRO A 1 234 ? -0.206 30.024 21.843 1.00 43.12 234 PRO A O 1
ATOM 1801 N N . ALA A 1 235 ? -2.244 29.187 21.323 1.00 44.66 235 ALA A N 1
ATOM 1802 C CA . ALA A 1 235 ? -2.848 30.456 20.993 1.00 44.66 235 ALA A CA 1
ATOM 1803 C C . ALA A 1 235 ? -2.726 31.275 22.271 1.00 44.66 235 ALA A C 1
ATOM 1805 O O . ALA A 1 235 ? -3.250 30.881 23.316 1.00 44.66 235 ALA A O 1
ATOM 1806 N N . ALA A 1 236 ? -1.905 32.322 22.199 1.00 45.06 236 ALA A N 1
ATOM 1807 C CA . ALA A 1 236 ? -1.794 33.305 23.248 1.00 45.06 236 ALA A CA 1
ATOM 1808 C C . ALA A 1 236 ? -3.228 33.682 23.601 1.00 45.06 236 ALA A C 1
ATOM 1810 O O . ALA A 1 236 ? -3.963 34.150 22.731 1.00 45.06 236 ALA A O 1
ATOM 1811 N N . ALA A 1 237 ? -3.628 33.354 24.830 1.00 46.78 237 ALA A N 1
ATOM 1812 C CA . ALA A 1 237 ? -4.898 33.771 25.375 1.00 46.78 237 ALA A CA 1
ATOM 1813 C C . ALA A 1 237 ? -4.998 35.272 25.120 1.00 46.78 237 ALA A C 1
ATOM 1815 O O . ALA A 1 237 ? -4.135 36.043 25.552 1.00 46.78 237 ALA A O 1
ATOM 1816 N N . GLU A 1 238 ? -5.982 35.638 24.306 1.00 44.09 238 GLU A N 1
ATOM 1817 C CA . GLU A 1 238 ? -6.266 37.015 23.970 1.00 44.09 238 GLU A CA 1
ATOM 1818 C C . GLU A 1 238 ? -6.405 37.810 25.264 1.00 44.09 238 GLU A C 1
ATOM 1820 O O . GLU A 1 238 ? -7.181 37.464 26.158 1.00 44.09 238 GLU A O 1
ATOM 1825 N N . ALA A 1 239 ? -5.609 38.873 25.351 1.00 48.69 239 ALA A N 1
ATOM 1826 C CA . ALA A 1 239 ? -5.783 39.935 26.314 1.00 48.69 239 ALA A CA 1
ATOM 1827 C C . ALA A 1 239 ? -7.168 40.557 26.090 1.00 48.69 239 ALA A C 1
ATOM 1829 O O . ALA A 1 239 ? -7.358 41.400 25.213 1.00 48.69 239 ALA A O 1
ATOM 1830 N N . GLY A 1 240 ? -8.142 40.094 26.870 1.00 39.88 240 GLY A N 1
ATOM 1831 C CA . GLY A 1 240 ? -9.404 40.788 27.074 1.00 39.88 240 GLY A CA 1
ATOM 1832 C C . GLY A 1 240 ? -9.182 42.057 27.914 1.00 39.88 240 GLY A C 1
ATOM 1833 O O . GLY A 1 240 ? -8.284 42.081 28.755 1.00 39.88 240 GLY A O 1
ATOM 1834 N N . PRO A 1 241 ? -9.963 43.122 27.679 1.00 46.12 241 PRO A N 1
ATOM 1835 C CA . PRO A 1 241 ? -9.725 44.447 28.243 1.00 46.12 241 PRO A CA 1
ATOM 1836 C C . PRO A 1 241 ? -10.051 44.506 29.743 1.00 46.12 241 PRO A C 1
ATOM 1838 O O . PRO A 1 241 ? -11.170 44.200 30.152 1.00 46.12 241 PRO A O 1
ATOM 1841 N N . GLU A 1 242 ? -9.090 44.962 30.550 1.00 44.44 242 GLU A N 1
AT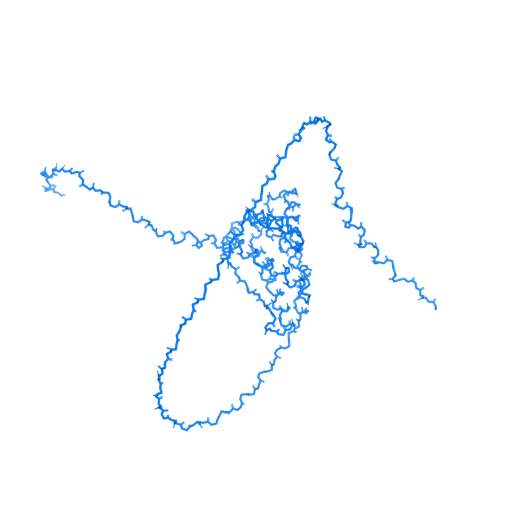OM 1842 C CA . GLU A 1 242 ? -9.313 45.318 31.953 1.00 44.44 242 GLU A CA 1
ATOM 1843 C C . GLU A 1 242 ? -10.127 46.618 32.068 1.00 44.44 242 GLU A C 1
ATOM 1845 O O . GLU A 1 242 ? -9.667 47.718 31.759 1.00 44.44 242 GLU A O 1
ATOM 1850 N N . LEU A 1 243 ? -11.353 46.464 32.561 1.00 40.62 243 LEU A N 1
ATOM 1851 C CA . LEU A 1 243 ? -12.161 47.467 33.251 1.00 40.62 243 LEU A CA 1
ATOM 1852 C C . LEU A 1 243 ? -12.658 46.755 34.522 1.00 40.62 243 LEU A C 1
ATOM 1854 O O . LEU A 1 243 ? -13.303 45.722 34.396 1.00 40.62 243 LEU A O 1
ATOM 1858 N N . GLY A 1 244 ? -12.432 47.173 35.763 1.00 39.06 244 GLY A N 1
ATOM 1859 C CA . GLY A 1 244 ? -11.718 48.296 36.346 1.00 39.06 244 GLY A CA 1
ATOM 1860 C C . GLY A 1 244 ? -11.890 48.247 37.878 1.00 39.06 244 GLY A C 1
ATOM 1861 O O . GLY A 1 244 ? -12.486 47.314 38.408 1.00 39.06 244 GLY A O 1
ATOM 1862 N N . THR A 1 245 ? -11.411 49.313 38.528 1.00 41.09 245 THR A N 1
ATOM 1863 C CA . THR A 1 245 ? -11.760 49.819 39.876 1.00 41.09 245 THR A CA 1
ATOM 1864 C C . THR A 1 245 ? -11.277 49.048 41.114 1.00 41.09 245 THR A C 1
ATOM 1866 O O . THR A 1 245 ? -11.961 48.160 41.600 1.00 41.09 245 THR A O 1
ATOM 1869 N N . GLY A 1 246 ? -10.163 49.525 41.684 1.00 41.78 246 GLY A N 1
ATOM 1870 C CA . GLY A 1 246 ? -10.180 50.218 42.984 1.00 41.78 246 GLY A CA 1
ATOM 1871 C C . GLY A 1 246 ? -10.290 49.388 44.267 1.00 41.78 246 GLY A C 1
ATOM 1872 O O . GLY A 1 246 ? -11.392 49.036 44.655 1.00 41.78 246 GLY A O 1
ATOM 1873 N N . ASP A 1 247 ? -9.139 49.196 44.916 1.00 49.28 247 ASP A N 1
ATOM 1874 C CA . ASP A 1 247 ? -8.867 49.189 46.374 1.00 49.28 247 ASP A CA 1
ATOM 1875 C C . ASP A 1 247 ? -7.370 48.819 46.469 1.00 49.28 247 ASP A C 1
ATOM 1877 O O . ASP A 1 247 ? -6.997 47.691 46.160 1.00 49.28 247 ASP A O 1
ATOM 1881 N N . LEU A 1 248 ? -6.375 49.706 46.600 1.00 50.25 248 LEU A N 1
ATOM 1882 C CA . LEU A 1 248 ? -6.152 50.781 47.573 1.00 50.25 248 LEU A CA 1
ATOM 1883 C C . LEU A 1 248 ? -6.579 50.421 48.997 1.00 50.25 248 LEU A C 1
A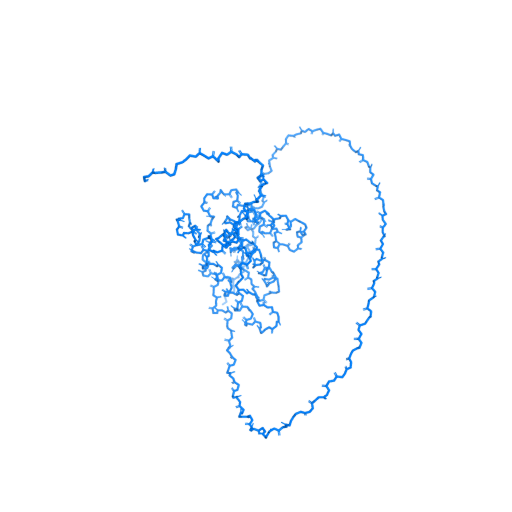TOM 1885 O O . LEU A 1 248 ? -7.758 50.267 49.274 1.00 50.25 248 LEU A O 1
ATOM 1889 N N . ASP A 1 249 ? -5.560 50.392 49.853 1.00 53.97 249 ASP A N 1
ATOM 1890 C CA . ASP A 1 249 ? -5.596 50.290 51.309 1.00 53.97 249 ASP A CA 1
ATOM 1891 C C . ASP A 1 249 ? -5.917 48.896 51.863 1.00 53.97 249 ASP A C 1
ATOM 1893 O O . ASP A 1 249 ? -7.058 48.599 52.187 1.00 53.97 249 ASP A O 1
ATOM 1897 N N . ASP A 1 250 ? -4.887 48.045 52.007 1.00 48.69 250 ASP A N 1
ATOM 1898 C CA . ASP A 1 250 ? -4.478 47.585 53.348 1.00 48.69 250 ASP A CA 1
ATOM 1899 C C . ASP A 1 250 ? -3.335 46.537 53.346 1.00 48.69 250 ASP A C 1
ATOM 1901 O O . ASP A 1 250 ? -3.482 45.435 52.819 1.00 48.69 250 ASP A O 1
ATOM 1905 N N . LEU A 1 251 ? -2.256 46.889 54.073 1.00 43.88 251 LEU A N 1
ATOM 1906 C CA . LEU A 1 251 ? -1.346 46.021 54.858 1.00 43.88 251 LEU A CA 1
ATOM 1907 C C . LEU A 1 251 ? -0.279 45.233 54.056 1.00 43.88 251 LEU A C 1
ATOM 1909 O O . LEU A 1 251 ? -0.587 44.247 53.400 1.00 43.88 251 LEU A O 1
ATOM 1913 N N . ASP A 1 252 ? 1.026 45.542 54.051 1.00 50.53 252 ASP A N 1
ATOM 1914 C CA . ASP A 1 252 ? 1.908 46.079 55.104 1.00 50.53 252 ASP A CA 1
ATOM 1915 C C . ASP A 1 252 ? 1.610 45.496 56.494 1.00 50.53 252 ASP A C 1
ATOM 1917 O O . ASP A 1 252 ? 1.071 46.178 57.356 1.00 50.53 252 ASP A O 1
ATOM 1921 N N . ASP A 1 253 ? 1.900 44.203 56.679 1.00 46.91 253 ASP A N 1
ATOM 1922 C CA . ASP A 1 253 ? 2.638 43.659 57.836 1.00 46.91 253 ASP A CA 1
ATOM 1923 C C . ASP A 1 253 ? 2.606 42.111 57.856 1.00 46.91 253 ASP A C 1
ATOM 1925 O O . ASP A 1 253 ? 1.540 41.506 57.729 1.00 46.91 253 ASP A O 1
ATOM 1929 N N . PHE A 1 254 ? 3.783 41.527 58.140 1.00 41.62 254 PHE A N 1
ATOM 1930 C CA . PHE A 1 254 ? 4.143 40.118 58.442 1.00 41.62 254 PHE A CA 1
ATOM 1931 C C . PHE A 1 254 ? 4.727 39.225 57.336 1.00 41.62 254 PHE A C 1
ATOM 1933 O O . PHE A 1 254 ? 3.997 38.753 56.439 1.00 41.62 254 PHE A O 1
#

Mean predicted aligned error: 17.73 Å